Protein AF-A0A661M7V0-F1 (afdb_monomer)

Radius of gyration: 22.86 Å; Cα contacts (8 Å, |Δi|>4): 232; chains: 1; bounding box: 50×56×62 Å

Solvent-accessible surface area (backbone atoms only — not comparable to full-atom values): 12881 Å² total; per-residue (Å²): 123,64,67,54,89,68,46,48,51,32,72,80,84,38,102,88,45,76,46,67,44,41,29,80,86,44,90,59,72,90,40,75,66,50,24,53,52,20,37,51,49,29,54,48,44,54,50,25,57,76,71,72,47,60,50,68,64,52,46,63,76,22,37,38,38,92,59,93,45,70,39,65,52,59,73,70,66,52,81,60,95,63,84,67,87,63,65,50,61,60,78,72,53,79,90,55,44,44,61,92,85,58,84,92,74,82,82,73,78,62,53,67,63,54,74,82,61,48,76,75,52,88,65,72,52,64,45,75,66,54,75,67,52,44,51,55,48,55,70,69,61,78,51,70,44,42,80,78,71,80,52,47,37,47,73,58,31,91,66,63,22,48,39,74,48,48,103,90,43,83,55,70,42,75,42,68,92,54,47,82,79,81,53,51,36,45,69,56,23,50,24,43,52,59,84,90,75,64,88,88,57,80,81,72,95,122

Foldseek 3Di:
DPDPVQWDWDPPPDVPDIDTDAAPVDPDPNDPVSRVLSVVLSVLVVVCVVVVHDSVVLQVQQDAAPDSDGHVCVSVVPDDPANQDFPRNDDFDPVQADCPPDDDDDQLAFDAADPVVCVVDVPDRGDDDDPVSVVSNVVVDPQAQDDPPPCQLCVQQPQSQWAQPDPPDPGTDGNPVRDPLPCSSCSRPRRNNDDDDDPPDPDDPD

pLDDT: mean 85.55, std 12.68, range [37.84, 97.81]

Nearest PDB structures (foldseek):
  3gyx-assembly6_L  TM=6.798E-01  e=1.123E+00  Megalodesulfovibrio gigas

Structure (mmCIF, N/CA/C/O backbone):
data_AF-A0A661M7V0-F1
#
_entry.id   AF-A0A661M7V0-F1
#
loop_
_atom_site.group_PDB
_atom_site.id
_atom_site.type_symbol
_atom_site.label_atom_id
_atom_site.label_alt_id
_atom_site.label_comp_id
_atom_site.label_asym_id
_atom_site.label_entity_id
_atom_site.label_seq_id
_atom_site.pdbx_PDB_ins_code
_atom_site.Cartn_x
_atom_site.Cartn_y
_atom_site.Cartn_z
_atom_site.occupancy
_atom_site.B_iso_or_equiv
_atom_site.auth_seq_id
_atom_site.auth_comp_id
_atom_site.auth_asym_id
_atom_site.auth_atom_id
_atom_site.pdbx_PDB_model_num
ATOM 1 N N . MET A 1 1 ? 24.390 24.422 0.083 1.00 40.69 1 MET A N 1
ATOM 2 C CA . MET A 1 1 ? 24.380 23.017 -0.358 1.00 40.69 1 MET A CA 1
ATOM 3 C C . MET A 1 1 ? 24.064 22.162 0.861 1.00 40.69 1 MET A C 1
ATOM 5 O O . MET A 1 1 ? 24.964 21.620 1.482 1.00 40.69 1 MET A O 1
ATOM 9 N N . GLN A 1 2 ? 22.803 22.160 1.294 1.00 37.84 2 GLN A N 1
ATOM 10 C CA . GLN A 1 2 ? 22.318 21.118 2.196 1.00 37.84 2 GLN A CA 1
ATOM 11 C C . GLN A 1 2 ? 21.745 20.061 1.268 1.00 37.84 2 GLN A C 1
ATOM 13 O O . GLN A 1 2 ? 20.676 20.237 0.695 1.00 37.84 2 GLN A O 1
ATOM 18 N N . VAL A 1 3 ? 22.569 19.059 0.993 1.00 42.69 3 VAL A N 1
ATOM 19 C CA . VAL A 1 3 ? 22.172 17.891 0.224 1.00 42.69 3 VAL A CA 1
ATOM 20 C C . VAL A 1 3 ? 21.590 16.949 1.263 1.00 42.69 3 VAL A C 1
ATOM 22 O O . VAL A 1 3 ? 22.338 16.315 1.998 1.00 42.69 3 VAL A O 1
ATOM 25 N N . ASP A 1 4 ? 20.269 16.936 1.407 1.00 49.59 4 ASP A N 1
ATOM 26 C CA . ASP A 1 4 ? 19.649 15.696 1.862 1.00 49.59 4 ASP A CA 1
ATOM 27 C C . ASP A 1 4 ? 19.850 14.700 0.711 1.00 49.59 4 ASP A C 1
ATOM 29 O O . ASP A 1 4 ? 19.704 15.080 -0.455 1.00 49.59 4 ASP A O 1
ATOM 33 N N . GLU A 1 5 ? 20.237 13.462 1.011 1.00 49.59 5 GLU A N 1
ATOM 34 C CA . GLU A 1 5 ? 20.759 12.429 0.092 1.00 49.59 5 GLU A CA 1
ATOM 35 C C . GLU A 1 5 ? 19.783 12.034 -1.043 1.00 49.59 5 GLU A C 1
ATOM 37 O O . GLU A 1 5 ? 20.005 11.086 -1.794 1.00 49.59 5 GLU A O 1
ATOM 42 N N . SER A 1 6 ? 18.670 12.753 -1.197 1.00 52.75 6 SER A N 1
ATOM 43 C CA . SER A 1 6 ? 17.633 12.497 -2.185 1.00 52.75 6 SER A CA 1
ATOM 44 C C . SER A 1 6 ? 17.044 13.734 -2.881 1.00 52.75 6 SER A C 1
ATOM 46 O O . SER A 1 6 ? 16.126 13.575 -3.695 1.00 52.75 6 SER A O 1
ATOM 48 N N . LEU A 1 7 ? 17.553 14.944 -2.610 1.00 58.16 7 LEU A N 1
ATOM 49 C CA . LEU A 1 7 ? 17.152 16.172 -3.300 1.00 58.16 7 LEU A CA 1
ATOM 50 C C . LEU A 1 7 ? 18.236 17.259 -3.194 1.00 58.16 7 LEU A C 1
ATOM 52 O O . LEU A 1 7 ? 18.644 17.645 -2.103 1.00 58.16 7 LEU A O 1
ATOM 56 N N . CYS A 1 8 ? 18.645 17.829 -4.331 1.00 57.56 8 CYS A N 1
ATOM 57 C CA . CYS A 1 8 ? 19.492 19.020 -4.341 1.00 57.56 8 CYS A CA 1
ATOM 58 C C . CYS A 1 8 ? 18.616 20.274 -4.475 1.00 57.56 8 CYS A C 1
ATOM 60 O O . CYS A 1 8 ? 18.153 20.602 -5.572 1.00 57.56 8 CYS A O 1
ATOM 62 N N . VAL A 1 9 ? 18.395 20.965 -3.352 1.00 58.44 9 VAL A N 1
ATOM 63 C CA . VAL A 1 9 ? 17.853 22.332 -3.320 1.00 58.44 9 VAL A CA 1
ATOM 64 C C . V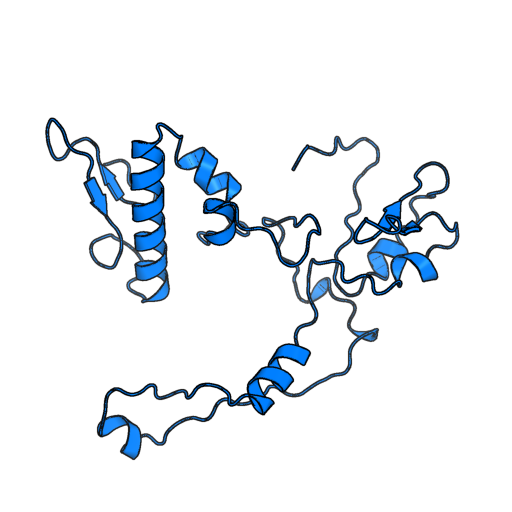AL A 1 9 ? 18.966 23.276 -2.877 1.00 58.44 9 VAL A C 1
ATOM 66 O O . VAL A 1 9 ? 19.617 23.055 -1.854 1.00 58.44 9 VAL A O 1
ATOM 69 N N . SER A 1 10 ? 19.220 24.330 -3.649 1.00 55.28 10 SER A N 1
ATOM 70 C CA . SER A 1 10 ? 20.201 25.352 -3.278 1.00 55.28 10 SER A CA 1
ATOM 71 C C . SER A 1 10 ? 19.642 26.749 -3.506 1.00 55.28 10 SER A C 1
ATOM 73 O O . SER A 1 10 ? 19.254 27.108 -4.614 1.00 55.28 10 SER A O 1
ATOM 75 N N . ASP A 1 11 ? 19.666 27.544 -2.447 1.00 50.66 11 ASP A N 1
ATOM 76 C CA . ASP A 1 11 ? 19.370 28.977 -2.383 1.00 50.66 11 ASP A CA 1
ATOM 77 C C . ASP A 1 11 ? 20.589 29.854 -2.733 1.00 50.66 11 ASP A C 1
ATOM 79 O O . ASP A 1 11 ? 20.486 31.072 -2.834 1.00 50.66 11 ASP A O 1
ATOM 83 N N . LYS A 1 12 ? 21.771 29.243 -2.905 1.00 49.88 12 LYS A N 1
ATOM 84 C CA . LYS A 1 12 ? 23.069 29.945 -2.927 1.00 49.88 12 LYS A CA 1
ATOM 85 C C . LYS A 1 12 ? 23.736 30.060 -4.296 1.00 49.88 12 LYS A C 1
ATOM 87 O O . LYS A 1 12 ? 24.864 30.538 -4.368 1.00 49.88 12 LYS A O 1
ATOM 92 N N . VAL A 1 13 ? 23.093 29.608 -5.374 1.00 54.06 13 VAL A N 1
ATOM 93 C CA . VAL A 1 13 ? 23.723 29.605 -6.713 1.00 54.06 13 VAL A CA 1
ATOM 94 C C . VAL A 1 13 ? 23.517 30.935 -7.446 1.00 54.06 13 VAL A C 1
ATOM 96 O O . VAL A 1 13 ? 24.388 31.359 -8.199 1.00 54.06 13 VAL A O 1
ATOM 99 N N . LEU A 1 14 ? 22.405 31.633 -7.198 1.00 55.88 14 LEU A N 1
ATOM 100 C CA . LEU A 1 14 ? 22.070 32.915 -7.821 1.00 55.88 14 LEU A CA 1
ATOM 101 C C . LEU A 1 14 ? 21.422 33.828 -6.776 1.00 55.88 14 LEU A C 1
ATOM 103 O O . LEU A 1 14 ? 20.535 33.389 -6.056 1.00 55.88 14 LEU A O 1
ATOM 107 N N . GLN A 1 15 ? 21.819 35.104 -6.726 1.00 57.56 15 GLN A N 1
ATOM 108 C CA . GLN A 1 15 ? 21.388 36.074 -5.701 1.00 57.56 15 GLN A CA 1
ATOM 109 C C . GLN A 1 15 ? 19.857 36.218 -5.541 1.00 57.56 15 GLN A C 1
ATOM 111 O O . GLN A 1 15 ? 19.422 36.692 -4.500 1.00 57.56 15 GLN A O 1
ATOM 116 N N . ASN A 1 16 ? 19.061 35.794 -6.535 1.00 64.56 16 ASN A N 1
ATOM 117 C CA . ASN A 1 16 ? 17.595 35.896 -6.560 1.00 64.56 16 ASN A CA 1
ATOM 118 C C . ASN A 1 16 ? 16.880 34.623 -7.076 1.00 64.56 16 ASN A C 1
ATOM 120 O O . ASN A 1 16 ? 15.723 34.714 -7.486 1.00 64.56 16 ASN A O 1
ATOM 124 N N . ALA A 1 17 ? 17.538 33.457 -7.149 1.00 68.50 17 ALA A N 1
ATOM 125 C CA . ALA A 1 17 ? 16.901 32.256 -7.704 1.00 68.50 17 ALA A CA 1
ATOM 126 C C . ALA A 1 17 ? 17.269 30.968 -6.961 1.00 68.50 17 ALA A C 1
ATOM 128 O O . ALA A 1 17 ? 18.430 30.718 -6.641 1.00 68.50 17 ALA A O 1
ATOM 129 N N . MET A 1 18 ? 16.251 30.132 -6.759 1.00 74.25 18 MET A N 1
ATOM 130 C CA . MET A 1 18 ? 16.371 28.791 -6.196 1.00 74.25 18 MET A CA 1
ATOM 131 C C . MET A 1 18 ? 16.728 27.780 -7.291 1.00 74.25 18 MET A C 1
ATOM 133 O O . MET A 1 18 ? 16.094 27.755 -8.348 1.00 74.25 18 MET A O 1
ATOM 137 N N . LEU A 1 19 ? 17.710 26.920 -7.024 1.00 82.75 19 LEU A N 1
ATOM 138 C CA . LEU A 1 19 ? 18.057 25.779 -7.869 1.00 82.75 19 LEU A CA 1
ATOM 139 C C . LEU A 1 19 ? 17.389 24.510 -7.334 1.00 82.75 19 LEU A C 1
ATOM 141 O O . LEU A 1 19 ? 17.546 24.180 -6.159 1.00 82.75 19 LEU A O 1
ATOM 145 N N . TYR A 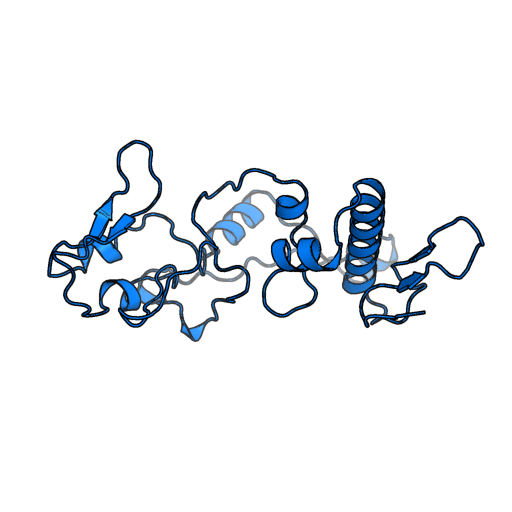1 20 ? 16.724 23.780 -8.228 1.00 86.62 20 TYR A N 1
ATOM 146 C CA . TYR A 1 20 ? 16.154 22.458 -7.981 1.00 86.62 20 TYR A CA 1
ATOM 147 C C . TYR A 1 20 ? 16.718 21.492 -9.016 1.00 86.62 20 TYR A C 1
ATOM 149 O O . TYR A 1 20 ? 16.679 21.787 -10.212 1.00 86.62 20 TYR A O 1
ATOM 157 N N . ALA A 1 21 ? 17.243 20.352 -8.575 1.00 87.12 21 ALA A N 1
ATOM 158 C CA . ALA A 1 21 ? 17.821 19.357 -9.469 1.00 87.12 21 ALA A CA 1
ATOM 159 C C . ALA A 1 21 ? 17.364 17.936 -9.115 1.00 87.12 21 ALA A C 1
ATOM 161 O O . ALA A 1 21 ? 17.206 17.581 -7.947 1.00 87.12 21 ALA A O 1
ATOM 162 N N . GLY A 1 22 ? 17.171 17.126 -10.154 1.00 88.06 22 GLY A N 1
ATOM 163 C CA . GLY A 1 22 ? 16.824 15.709 -10.092 1.00 88.06 22 GLY A CA 1
ATOM 164 C C . GLY A 1 22 ? 17.277 15.006 -11.373 1.00 88.06 22 GLY A C 1
ATOM 165 O O . GLY A 1 22 ? 17.688 15.663 -12.330 1.00 88.06 22 GLY A O 1
ATOM 166 N N . GLY A 1 23 ? 17.205 13.680 -11.405 1.00 86.12 23 GLY A N 1
ATOM 167 C CA . GLY A 1 23 ? 17.772 12.876 -12.488 1.00 86.12 23 GLY A CA 1
ATOM 168 C C . GLY A 1 23 ? 19.258 12.574 -12.284 1.00 86.12 23 GLY A C 1
ATOM 169 O O . GLY A 1 23 ? 19.784 12.712 -11.186 1.00 86.12 23 GLY A O 1
ATOM 170 N N . ASP A 1 24 ? 19.954 12.191 -13.352 1.00 86.81 24 ASP A N 1
ATOM 171 C CA . ASP A 1 24 ? 21.364 11.770 -13.281 1.00 86.81 24 ASP A CA 1
ATOM 172 C C . ASP A 1 24 ? 22.363 12.911 -13.024 1.00 86.81 24 ASP A C 1
ATOM 174 O O . ASP A 1 24 ? 23.554 12.666 -12.856 1.00 86.81 24 ASP A O 1
ATOM 178 N N . VAL A 1 25 ? 21.897 14.164 -12.993 1.00 86.50 25 VAL A N 1
ATOM 179 C CA . VAL A 1 25 ? 22.733 15.338 -12.685 1.00 86.50 25 VAL A CA 1
ATOM 180 C C . VAL A 1 25 ? 23.050 15.465 -11.188 1.00 86.50 25 VAL A C 1
ATOM 182 O O . VAL A 1 25 ? 23.925 16.243 -10.813 1.00 86.50 25 VAL A O 1
ATOM 185 N N . ILE A 1 26 ? 22.331 14.735 -10.330 1.00 83.62 26 ILE A N 1
ATOM 186 C CA . ILE A 1 26 ? 22.569 14.688 -8.883 1.00 83.62 26 ILE A CA 1
ATOM 187 C C . ILE A 1 26 ? 23.203 13.352 -8.481 1.00 83.62 26 ILE A C 1
ATOM 189 O O . ILE A 1 26 ? 23.115 12.363 -9.206 1.00 83.62 26 ILE A O 1
ATOM 193 N N . GLU A 1 27 ? 23.837 13.320 -7.312 1.00 83.38 27 GLU A N 1
ATOM 194 C CA . GLU A 1 27 ? 24.506 12.126 -6.793 1.00 83.38 27 GLU A CA 1
ATOM 195 C C . GLU A 1 27 ? 23.482 11.149 -6.194 1.00 83.38 27 GLU A C 1
ATOM 197 O O . GLU A 1 27 ? 23.086 11.255 -5.037 1.00 83.38 27 GLU A O 1
ATOM 202 N N . ILE A 1 28 ? 23.004 10.224 -7.026 1.00 82.06 28 ILE A N 1
ATOM 203 C CA . ILE A 1 28 ? 22.025 9.182 -6.689 1.00 82.06 28 ILE A CA 1
ATOM 204 C C . ILE A 1 28 ? 22.414 7.869 -7.382 1.00 82.06 28 ILE A C 1
ATOM 206 O O . ILE A 1 28 ? 23.211 7.881 -8.322 1.00 82.06 28 ILE A O 1
ATOM 210 N N . PRO A 1 29 ? 21.825 6.718 -7.006 1.00 83.62 29 PRO A N 1
ATOM 211 C CA . PRO A 1 29 ? 21.977 5.502 -7.796 1.00 83.62 29 PRO A CA 1
ATOM 212 C C . PRO A 1 29 ? 21.471 5.739 -9.228 1.00 83.62 29 PRO A C 1
ATOM 214 O O . PRO A 1 29 ? 20.270 5.922 -9.420 1.00 83.62 29 PRO A O 1
ATOM 217 N N . HIS A 1 30 ? 22.370 5.734 -10.222 1.00 86.44 30 HIS A N 1
ATOM 218 C CA . HIS A 1 30 ? 22.107 6.008 -11.649 1.00 86.44 30 HIS A CA 1
ATOM 219 C C . HIS A 1 30 ? 21.245 4.929 -12.316 1.00 86.44 30 HIS A C 1
ATOM 221 O O . HIS A 1 30 ? 21.660 4.157 -13.179 1.00 86.44 30 HIS A O 1
ATOM 227 N N . THR A 1 31 ? 20.009 4.847 -11.852 1.00 87.88 31 THR A N 1
ATOM 228 C CA . THR A 1 31 ? 18.963 3.953 -12.318 1.00 87.88 31 THR A CA 1
ATOM 229 C C . THR A 1 31 ? 17.765 4.807 -12.700 1.00 87.88 31 THR A C 1
ATOM 231 O O . THR A 1 31 ? 17.479 5.826 -12.065 1.00 87.88 31 THR A O 1
ATOM 234 N N . VAL A 1 32 ? 16.997 4.343 -13.686 1.00 88.31 32 VAL A N 1
ATOM 235 C CA . VAL A 1 32 ? 15.803 5.053 -14.172 1.00 88.31 32 VAL A CA 1
ATOM 236 C C . VAL A 1 32 ? 14.830 5.379 -13.032 1.00 88.31 32 VAL A C 1
ATOM 238 O O . VAL A 1 32 ? 14.251 6.461 -12.995 1.00 88.31 32 VAL A O 1
ATOM 241 N N . VAL A 1 33 ? 14.682 4.468 -12.065 1.00 87.62 33 VAL A N 1
ATOM 242 C CA . VAL A 1 33 ? 13.763 4.639 -10.931 1.00 87.62 33 VAL A CA 1
ATOM 243 C C . VAL A 1 33 ? 14.168 5.825 -10.054 1.00 87.62 33 VAL A C 1
ATOM 245 O O . VAL A 1 33 ? 13.329 6.673 -9.754 1.00 87.62 33 VAL A O 1
ATOM 248 N N . HIS A 1 34 ? 15.444 5.921 -9.677 1.00 86.19 34 HIS A N 1
ATOM 249 C CA . HIS A 1 34 ? 15.937 7.013 -8.835 1.00 86.19 34 HIS A CA 1
ATOM 250 C C . HIS A 1 34 ? 15.946 8.349 -9.589 1.00 86.19 34 HIS A C 1
ATOM 252 O O . HIS A 1 34 ? 15.586 9.379 -9.014 1.00 86.19 34 HIS A O 1
ATOM 258 N N . ALA A 1 35 ? 16.271 8.340 -10.885 1.00 87.75 35 ALA A N 1
ATOM 259 C CA . ALA A 1 35 ? 16.222 9.532 -11.726 1.00 87.75 35 ALA A CA 1
ATOM 260 C C . ALA A 1 35 ? 14.795 10.108 -11.824 1.00 87.75 35 ALA A C 1
ATOM 262 O O . ALA A 1 35 ? 14.581 11.301 -11.605 1.00 87.75 35 ALA A O 1
ATOM 263 N N . VAL A 1 36 ? 13.789 9.259 -12.061 1.00 88.50 36 VAL A N 1
ATOM 264 C CA . VAL A 1 36 ? 12.377 9.684 -12.091 1.00 88.50 36 VAL A CA 1
ATOM 265 C C . VAL A 1 36 ? 11.897 10.130 -10.706 1.00 88.50 36 VAL A C 1
ATOM 267 O O . VAL A 1 36 ? 11.195 11.137 -10.594 1.00 88.50 36 VAL A O 1
ATOM 270 N N . ALA A 1 37 ? 12.262 9.408 -9.644 1.00 86.50 37 ALA A N 1
ATOM 271 C CA . ALA A 1 37 ? 11.856 9.744 -8.280 1.00 86.50 37 ALA A CA 1
ATOM 272 C C . ALA A 1 37 ? 12.411 11.105 -7.825 1.00 86.50 37 ALA A C 1
ATOM 274 O O . ALA A 1 37 ? 11.661 11.931 -7.306 1.00 86.50 37 ALA A O 1
ATOM 275 N N . SER A 1 38 ? 13.696 11.369 -8.068 1.00 87.50 38 SER A N 1
ATOM 276 C CA . SER A 1 38 ? 14.331 12.653 -7.748 1.00 87.50 38 SER A CA 1
ATOM 277 C C . SER A 1 38 ? 13.779 13.809 -8.585 1.00 87.50 38 SER A C 1
ATOM 279 O O . SER A 1 38 ? 13.556 14.892 -8.049 1.00 87.50 38 SER A O 1
ATOM 281 N N . GLY A 1 39 ? 13.458 13.584 -9.864 1.00 88.62 39 GLY A N 1
ATOM 282 C CA . GLY A 1 39 ? 12.767 14.578 -10.693 1.00 88.62 39 GLY A CA 1
ATOM 283 C C . GLY A 1 39 ? 11.396 14.969 -10.128 1.00 88.62 39 GLY A C 1
ATOM 284 O O . GLY A 1 39 ? 11.070 16.153 -10.048 1.00 88.62 39 GLY A O 1
ATOM 285 N N . LYS A 1 40 ? 10.612 13.990 -9.653 1.00 88.81 40 LYS A N 1
ATOM 286 C CA . LYS A 1 40 ? 9.333 14.255 -8.968 1.00 88.81 40 LYS A CA 1
ATOM 287 C C . LYS A 1 40 ? 9.529 15.039 -7.670 1.00 88.81 40 LYS A C 1
ATOM 289 O O . LYS A 1 40 ? 8.800 15.998 -7.443 1.00 88.81 40 LYS A O 1
ATOM 294 N N . LYS A 1 41 ? 10.518 14.669 -6.848 1.00 87.88 41 LYS A N 1
ATOM 295 C CA . LYS A 1 41 ? 10.873 15.406 -5.621 1.00 87.88 41 LYS A CA 1
ATOM 296 C C . LYS A 1 41 ? 11.211 16.865 -5.915 1.00 87.88 41 LYS A C 1
ATOM 298 O O . LYS A 1 41 ? 10.680 17.747 -5.250 1.00 87.88 41 LYS A O 1
ATOM 303 N N . ALA A 1 42 ? 12.028 17.115 -6.937 1.00 88.62 42 ALA A N 1
ATOM 304 C CA . ALA A 1 42 ? 12.395 18.463 -7.354 1.00 88.62 42 ALA A CA 1
ATOM 305 C C . ALA A 1 42 ? 11.173 19.282 -7.789 1.00 88.62 42 ALA A C 1
ATOM 307 O O . ALA A 1 42 ? 11.016 20.416 -7.346 1.00 88.62 42 ALA A O 1
ATOM 308 N N . ALA A 1 43 ? 10.269 18.697 -8.581 1.00 90.62 43 ALA A N 1
ATOM 309 C CA . ALA A 1 43 ? 9.034 19.363 -8.994 1.00 90.62 43 ALA A CA 1
ATOM 310 C C . ALA A 1 43 ? 8.111 19.703 -7.809 1.00 90.62 43 ALA A C 1
ATOM 312 O O . ALA A 1 43 ? 7.566 20.803 -7.760 1.00 90.62 43 ALA A O 1
ATOM 313 N N . ILE A 1 44 ? 7.967 18.792 -6.839 1.00 90.81 44 ILE A N 1
ATOM 314 C CA . ILE A 1 44 ? 7.180 19.035 -5.620 1.00 90.81 44 ILE A CA 1
ATOM 315 C C . ILE A 1 44 ? 7.824 20.148 -4.789 1.00 90.81 44 ILE A C 1
ATOM 317 O O . ILE A 1 44 ? 7.137 21.080 -4.393 1.00 90.81 44 ILE A O 1
ATOM 321 N N . ALA A 1 45 ? 9.144 20.112 -4.587 1.00 89.38 45 ALA A N 1
ATOM 322 C CA . ALA A 1 45 ? 9.859 21.151 -3.847 1.00 89.38 45 ALA A CA 1
ATOM 323 C C . ALA A 1 45 ? 9.710 22.539 -4.489 1.00 89.38 45 ALA A C 1
ATOM 325 O O . ALA A 1 45 ? 9.495 23.525 -3.784 1.00 89.38 45 ALA A O 1
ATOM 326 N N . MET A 1 46 ? 9.769 22.615 -5.825 1.00 89.94 46 MET A N 1
ATOM 327 C CA . MET A 1 46 ? 9.509 23.848 -6.574 1.00 89.94 46 MET A CA 1
ATOM 328 C C . MET A 1 46 ? 8.111 24.398 -6.302 1.00 89.94 46 MET A C 1
ATOM 330 O O . MET A 1 46 ? 7.946 25.603 -6.117 1.00 89.94 46 MET A O 1
ATOM 334 N N . ASP A 1 47 ? 7.101 23.535 -6.309 1.00 92.62 47 ASP A N 1
ATOM 335 C CA . ASP A 1 47 ? 5.721 23.940 -6.081 1.00 92.62 47 ASP A CA 1
ATOM 336 C C . ASP A 1 47 ? 5.452 24.314 -4.612 1.00 92.62 47 ASP A C 1
ATOM 338 O O . ASP A 1 47 ? 4.887 25.383 -4.381 1.00 92.62 47 ASP A O 1
ATOM 342 N N . CYS A 1 48 ? 5.950 23.548 -3.634 1.00 90.94 48 CYS A N 1
ATOM 343 C CA . CYS A 1 48 ? 5.874 23.905 -2.211 1.00 90.94 48 CYS A CA 1
ATOM 344 C C . CYS A 1 48 ? 6.477 25.291 -1.961 1.00 90.94 48 CYS A C 1
ATOM 346 O O . CYS A 1 48 ? 5.840 26.151 -1.355 1.00 90.94 48 CYS A O 1
ATOM 348 N N . HIS A 1 49 ? 7.659 25.563 -2.525 1.00 87.94 49 HIS A N 1
ATOM 349 C CA . HIS A 1 49 ? 8.285 26.878 -2.420 1.00 87.94 49 HIS A CA 1
ATOM 350 C C . HIS A 1 49 ? 7.425 27.993 -3.030 1.00 87.94 49 HIS A C 1
ATOM 352 O O . HIS A 1 49 ? 7.301 29.066 -2.443 1.00 87.94 49 HIS A O 1
ATOM 358 N N . ARG A 1 50 ? 6.785 27.752 -4.184 1.00 89.88 50 ARG A N 1
ATOM 359 C CA . ARG A 1 50 ? 5.862 28.722 -4.801 1.00 89.88 50 ARG A CA 1
ATOM 360 C C . ARG A 1 50 ? 4.615 28.981 -3.954 1.00 89.88 50 ARG A C 1
ATOM 362 O O . ARG A 1 50 ? 4.062 30.074 -4.046 1.00 89.88 50 ARG A O 1
ATOM 369 N N . ARG A 1 51 ? 4.169 27.997 -3.172 1.00 92.56 51 ARG A N 1
ATOM 370 C CA . ARG A 1 51 ? 3.015 28.099 -2.264 1.00 92.56 51 ARG A CA 1
ATOM 371 C C . ARG A 1 51 ? 3.379 28.628 -0.875 1.00 92.56 51 ARG A C 1
ATOM 373 O O . ARG A 1 51 ? 2.482 28.999 -0.128 1.00 92.56 51 ARG A O 1
ATOM 380 N N . GLY A 1 52 ? 4.669 28.699 -0.543 1.00 89.44 52 GLY A N 1
ATOM 381 C CA . GLY A 1 52 ? 5.133 29.024 0.807 1.00 89.44 52 GLY A CA 1
ATOM 382 C C . GLY A 1 52 ? 4.930 27.881 1.808 1.00 89.44 52 GLY A C 1
ATOM 383 O O . GLY A 1 52 ? 4.849 28.132 3.006 1.00 89.44 52 GLY A O 1
ATOM 384 N N . GLU A 1 53 ? 4.826 26.645 1.322 1.00 90.94 53 GLU A N 1
ATOM 385 C CA . GLU A 1 53 ? 4.690 25.436 2.137 1.00 90.94 53 GLU A CA 1
ATOM 386 C C . GLU A 1 53 ? 6.067 24.859 2.495 1.00 90.94 53 GLU A C 1
ATOM 388 O O . GLU A 1 53 ? 7.019 24.939 1.711 1.00 90.94 53 GLU A O 1
ATOM 393 N N . ASP A 1 54 ? 6.166 24.233 3.669 1.00 87.06 54 ASP A N 1
ATOM 394 C CA . ASP A 1 54 ? 7.363 23.499 4.073 1.00 87.06 54 ASP A CA 1
ATOM 395 C C . ASP A 1 54 ? 7.423 22.149 3.346 1.00 87.06 54 ASP A C 1
ATOM 397 O O . ASP A 1 54 ? 6.623 21.241 3.587 1.00 87.06 54 ASP A O 1
ATOM 401 N N . PHE A 1 55 ? 8.406 22.009 2.458 1.00 87.06 55 PHE A N 1
ATOM 402 C CA . PHE A 1 55 ? 8.618 20.786 1.693 1.00 87.06 55 PHE A CA 1
ATOM 403 C C . PHE A 1 55 ? 8.813 19.551 2.585 1.00 87.06 55 PHE A C 1
ATOM 405 O O . PHE A 1 55 ? 8.332 18.479 2.224 1.00 87.06 55 PHE A O 1
ATOM 412 N N . ALA A 1 56 ? 9.472 19.674 3.741 1.00 85.31 56 ALA A N 1
ATOM 413 C CA . ALA A 1 56 ? 9.711 18.534 4.626 1.00 85.31 56 ALA A CA 1
ATOM 414 C C . ALA A 1 56 ? 8.394 17.976 5.190 1.00 85.31 56 ALA A C 1
ATOM 416 O O . ALA A 1 56 ? 8.163 16.767 5.134 1.00 85.31 56 ALA A O 1
ATOM 417 N N . GLN A 1 57 ? 7.496 18.862 5.630 1.00 87.19 57 GLN A N 1
ATOM 418 C CA . GLN A 1 57 ? 6.167 18.494 6.133 1.00 87.19 57 GLN A CA 1
ATOM 419 C C . GLN A 1 57 ? 5.292 17.884 5.032 1.00 87.19 57 GLN A C 1
ATOM 421 O O . GLN A 1 57 ? 4.580 16.903 5.255 1.00 87.19 57 GLN A O 1
ATOM 426 N N . VAL A 1 58 ? 5.373 18.425 3.811 1.00 88.81 58 VAL A N 1
ATOM 427 C CA . VAL A 1 58 ? 4.651 17.868 2.661 1.00 88.81 58 VAL A CA 1
ATOM 428 C C . VAL A 1 58 ? 5.172 16.473 2.321 1.00 88.81 58 VAL A C 1
ATOM 430 O O . VAL A 1 58 ? 4.369 15.565 2.111 1.00 88.81 58 VAL A O 1
ATOM 433 N N . VAL A 1 59 ? 6.495 16.274 2.295 1.00 86.62 59 VAL A N 1
ATOM 434 C CA . VAL A 1 59 ? 7.122 14.968 2.033 1.00 86.62 59 VAL A CA 1
ATOM 435 C C . VAL A 1 59 ? 6.694 13.930 3.059 1.00 86.62 59 VAL A C 1
ATOM 437 O O . VAL A 1 59 ? 6.336 12.821 2.662 1.00 86.62 59 VAL A O 1
ATOM 440 N N . GLU A 1 60 ? 6.679 14.282 4.343 1.00 84.81 60 GLU A N 1
ATOM 441 C CA . GLU A 1 60 ? 6.203 13.404 5.412 1.00 84.81 60 GLU A CA 1
ATOM 442 C C . GLU A 1 60 ? 4.778 12.917 5.115 1.00 84.81 60 GLU A C 1
ATOM 444 O O . GLU A 1 60 ? 4.542 11.711 5.017 1.00 84.81 60 GLU A O 1
ATOM 449 N N . CYS A 1 61 ? 3.867 13.842 4.796 1.00 85.25 61 CYS A N 1
ATOM 450 C CA . CYS A 1 61 ? 2.471 13.539 4.481 1.00 85.25 61 CYS A CA 1
ATOM 451 C C . CYS A 1 61 ? 2.276 12.637 3.253 1.00 85.25 61 CYS A C 1
ATOM 453 O O . CYS A 1 61 ? 1.275 11.925 3.169 1.00 85.25 61 CYS A O 1
ATOM 455 N N . ILE A 1 62 ? 3.171 12.677 2.266 1.00 88.31 62 ILE A N 1
ATOM 456 C CA . ILE A 1 62 ? 2.995 11.954 0.993 1.00 88.31 62 ILE A CA 1
ATOM 457 C C . ILE A 1 62 ? 3.911 10.740 0.854 1.00 88.31 62 ILE A C 1
ATOM 459 O O . ILE A 1 62 ? 3.813 10.016 -0.140 1.00 88.31 62 ILE A O 1
ATOM 463 N N . SER A 1 63 ? 4.806 10.518 1.807 1.00 86.69 63 SER A N 1
ATOM 464 C CA . SER A 1 63 ? 5.742 9.402 1.778 1.00 86.69 63 SER A CA 1
ATOM 465 C C . SER A 1 63 ? 5.048 8.048 1.982 1.00 86.69 63 SER A C 1
ATOM 467 O O . SER A 1 63 ? 3.941 7.943 2.517 1.00 86.69 63 SER A O 1
ATOM 469 N N . ILE A 1 64 ? 5.674 6.993 1.454 1.00 82.38 64 ILE A N 1
ATOM 470 C CA . ILE A 1 64 ? 5.195 5.611 1.547 1.00 82.38 64 ILE A CA 1
ATOM 471 C C . ILE A 1 64 ? 6.282 4.762 2.208 1.00 82.38 64 ILE A C 1
ATOM 473 O O . ILE A 1 64 ? 7.412 4.674 1.721 1.00 82.38 64 ILE A O 1
ATOM 477 N N . GLY A 1 65 ? 5.915 4.067 3.280 1.00 79.19 65 GLY A N 1
ATOM 478 C CA . GLY A 1 65 ? 6.829 3.277 4.093 1.00 79.19 65 GLY A CA 1
ATOM 479 C C . GLY A 1 65 ? 7.851 4.156 4.813 1.00 79.19 65 GLY A C 1
ATOM 480 O O . GLY A 1 65 ? 7.618 5.333 5.070 1.00 79.19 65 GLY A O 1
ATOM 481 N N . ASN A 1 66 ? 9.010 3.566 5.089 1.00 76.56 66 ASN A N 1
ATOM 482 C CA . ASN A 1 66 ? 10.180 4.267 5.633 1.00 76.56 66 ASN A CA 1
ATOM 483 C C . ASN A 1 66 ? 11.219 4.577 4.537 1.00 76.56 66 ASN A C 1
ATOM 485 O O . ASN A 1 66 ? 12.380 4.840 4.831 1.00 76.56 66 ASN A O 1
ATOM 489 N N . GLY A 1 67 ? 10.832 4.427 3.266 1.00 73.38 67 GLY A N 1
ATOM 490 C CA . GLY A 1 67 ? 11.718 4.594 2.118 1.00 73.38 67 GLY A CA 1
ATOM 491 C C . GLY A 1 67 ? 11.600 5.974 1.471 1.00 73.38 67 GLY A C 1
ATOM 492 O O . GLY A 1 67 ? 10.901 6.860 1.943 1.00 73.38 67 GLY A O 1
ATOM 493 N N . THR A 1 68 ? 12.245 6.136 0.316 1.00 74.12 68 THR A N 1
ATOM 494 C CA . THR A 1 68 ? 12.236 7.386 -0.468 1.00 74.12 68 THR A CA 1
ATOM 495 C C . THR A 1 68 ? 11.023 7.535 -1.397 1.00 74.12 68 THR A C 1
ATOM 497 O O . THR A 1 68 ? 10.960 8.493 -2.174 1.00 74.12 68 THR A O 1
ATOM 500 N N . GLY A 1 69 ? 10.084 6.584 -1.353 1.00 81.19 69 GLY A N 1
ATOM 501 C CA . GLY A 1 69 ? 8.901 6.545 -2.209 1.00 81.19 69 GLY A CA 1
ATOM 502 C C . GLY A 1 69 ? 7.871 7.605 -1.823 1.00 81.19 69 GLY A C 1
ATOM 503 O O . GLY A 1 69 ? 7.547 7.757 -0.649 1.00 81.19 69 GLY A O 1
ATOM 504 N N . LEU A 1 70 ? 7.330 8.308 -2.822 1.00 87.00 70 LEU A N 1
ATOM 505 C CA . LEU A 1 70 ? 6.322 9.357 -2.646 1.00 87.00 70 LEU A CA 1
ATOM 506 C C . LEU A 1 70 ? 5.044 9.039 -3.425 1.00 87.00 70 LEU A C 1
ATOM 508 O O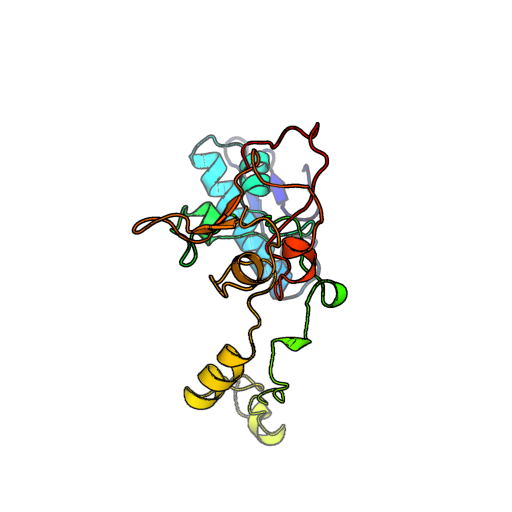 . LEU A 1 70 ? 5.093 8.559 -4.562 1.00 87.00 70 LEU A O 1
ATOM 512 N N . SER A 1 71 ? 3.900 9.377 -2.838 1.00 86.12 71 SER A N 1
ATOM 513 C CA . SER A 1 71 ? 2.583 9.267 -3.451 1.00 86.12 71 SER A CA 1
ATOM 514 C C . SER A 1 71 ? 2.164 10.582 -4.102 1.00 86.12 71 SER A C 1
ATOM 516 O O . SER A 1 71 ? 1.726 11.524 -3.441 1.00 86.12 71 SER A O 1
ATOM 518 N N . PHE A 1 72 ? 2.249 10.638 -5.431 1.00 87.50 72 PHE A N 1
ATOM 519 C CA . PHE A 1 72 ? 1.843 11.831 -6.175 1.00 87.50 72 PHE A CA 1
ATOM 520 C C . PHE A 1 72 ? 0.328 12.082 -6.120 1.00 87.50 72 PHE A C 1
ATOM 522 O O . PHE A 1 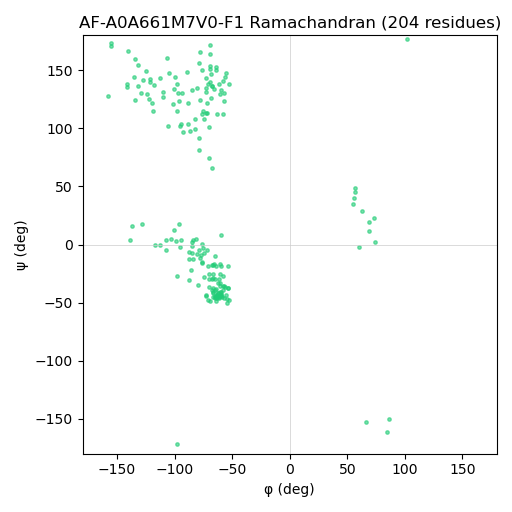72 ? -0.104 13.228 -6.135 1.00 87.50 72 PHE A O 1
ATOM 529 N N . SER A 1 73 ? -0.487 11.027 -6.005 1.00 86.62 73 SER A N 1
ATOM 530 C CA . SER A 1 73 ? -1.936 11.176 -5.834 1.00 86.62 73 SER A CA 1
ATOM 531 C C . SER A 1 73 ? -2.286 11.873 -4.522 1.00 86.62 73 SER A C 1
ATOM 533 O O . SER A 1 73 ? -3.169 12.722 -4.519 1.00 86.62 73 SER A O 1
ATOM 535 N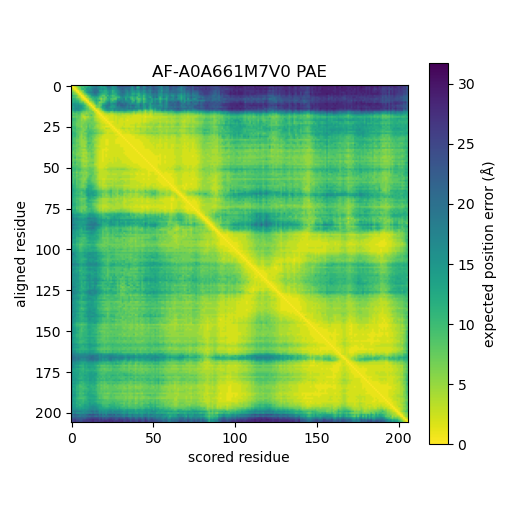 N . ARG A 1 74 ? -1.561 11.579 -3.432 1.00 86.06 74 ARG A N 1
ATOM 536 C CA . ARG A 1 74 ? -1.735 12.274 -2.147 1.00 86.06 74 ARG A CA 1
ATOM 537 C C . ARG A 1 74 ? -1.321 13.732 -2.234 1.00 86.06 74 ARG A C 1
ATOM 539 O O . ARG A 1 74 ? -2.058 14.590 -1.773 1.00 86.06 74 ARG A O 1
ATOM 546 N N . TYR A 1 75 ? -0.178 14.000 -2.859 1.00 90.44 75 TYR A N 1
ATOM 547 C CA . TYR A 1 75 ? 0.291 15.365 -3.085 1.00 90.44 75 TYR A CA 1
ATOM 548 C C . TYR A 1 75 ? -0.721 16.210 -3.879 1.00 90.44 75 TYR A C 1
ATOM 550 O O . TYR A 1 75 ? -0.947 17.372 -3.558 1.00 90.44 75 TYR A O 1
ATOM 558 N N . LEU A 1 76 ? -1.380 15.616 -4.877 1.00 90.38 76 LEU A N 1
ATOM 559 C CA . LEU A 1 76 ? -2.449 16.270 -5.635 1.00 90.38 76 LEU A CA 1
ATOM 560 C C . LEU A 1 76 ? -3.813 16.294 -4.923 1.00 90.38 76 LEU A C 1
ATOM 562 O O . LEU A 1 76 ? -4.754 16.868 -5.465 1.00 90.38 76 LEU A O 1
ATOM 566 N N . GLY A 1 77 ? -3.953 15.653 -3.760 1.00 87.81 77 GLY A N 1
ATOM 567 C CA . GLY A 1 77 ? -5.239 15.524 -3.073 1.00 87.81 77 GLY A CA 1
ATOM 568 C C . GLY A 1 77 ? -6.282 14.728 -3.864 1.00 87.81 77 GLY A C 1
ATOM 569 O O . GLY A 1 77 ? -7.473 14.993 -3.738 1.00 87.81 77 GLY A O 1
ATOM 570 N N . LEU A 1 78 ? -5.857 13.780 -4.709 1.00 87.19 78 LEU A N 1
ATOM 571 C CA . LEU A 1 78 ? -6.788 12.941 -5.465 1.00 87.19 78 LEU A CA 1
ATOM 572 C C . LEU A 1 78 ? -7.557 12.020 -4.516 1.00 87.19 78 LEU A C 1
ATOM 574 O O . LEU A 1 78 ? -6.963 11.382 -3.642 1.00 87.19 78 LEU A O 1
ATOM 578 N N . GLU A 1 79 ? -8.866 11.908 -4.735 1.00 80.94 79 GLU A N 1
ATOM 579 C CA . GLU A 1 79 ? -9.706 10.991 -3.972 1.00 80.94 79 GLU A CA 1
ATOM 580 C C . GLU A 1 79 ? -9.226 9.546 -4.140 1.00 80.94 79 GLU A C 1
ATOM 582 O O . GLU A 1 79 ? -8.943 9.065 -5.243 1.00 80.94 79 GLU A O 1
ATOM 587 N N . SER A 1 80 ? -9.120 8.839 -3.016 1.00 72.88 80 SER A N 1
ATOM 588 C CA . SER A 1 80 ? -8.762 7.429 -3.034 1.00 72.88 80 SER A CA 1
ATOM 589 C C . SER A 1 80 ? -9.941 6.608 -3.545 1.00 72.88 80 SER A C 1
ATOM 591 O O . SER A 1 80 ? -11.044 6.708 -3.016 1.00 72.88 80 SER A O 1
ATOM 593 N N . LEU A 1 81 ? -9.685 5.718 -4.508 1.00 73.94 81 LEU A N 1
ATOM 594 C CA . LEU A 1 81 ? -10.678 4.744 -4.984 1.00 73.94 81 LEU A CA 1
ATOM 595 C C . LEU A 1 81 ? -11.195 3.834 -3.858 1.00 73.94 81 LEU A C 1
ATOM 597 O O . LEU A 1 81 ? -12.304 3.320 -3.935 1.00 73.94 81 LEU A O 1
ATOM 601 N N . ASN A 1 82 ? -10.378 3.623 -2.822 1.00 74.75 82 ASN A N 1
ATOM 602 C CA . ASN A 1 82 ? -10.772 2.934 -1.601 1.00 74.75 82 ASN A CA 1
ATOM 603 C C . ASN A 1 82 ? -10.625 3.917 -0.418 1.00 74.75 82 ASN A C 1
ATOM 605 O O . ASN A 1 82 ? -9.493 4.310 -0.117 1.00 74.75 82 ASN A O 1
ATOM 609 N N . PRO A 1 83 ? -11.722 4.310 0.255 1.00 75.56 83 PRO A N 1
ATOM 610 C CA . PRO A 1 83 ? -11.705 5.336 1.299 1.00 75.56 83 PRO A CA 1
ATOM 611 C C . PRO A 1 83 ? -11.126 4.845 2.636 1.00 75.56 83 PRO A C 1
ATOM 613 O O . PRO A 1 83 ? -11.068 5.613 3.594 1.00 75.56 83 PRO A O 1
ATOM 616 N N . VAL A 1 84 ? -10.699 3.580 2.735 1.00 74.94 84 VAL A N 1
ATOM 617 C CA . VAL A 1 84 ? -10.085 3.039 3.953 1.00 74.94 84 VAL A CA 1
ATOM 618 C C . VAL A 1 84 ? -8.822 3.811 4.285 1.00 74.94 84 VAL A C 1
ATOM 620 O O . VAL A 1 84 ? -7.910 3.940 3.460 1.00 74.94 84 VAL A O 1
ATOM 623 N N . ARG A 1 85 ? -8.754 4.252 5.542 1.00 72.31 85 ARG A N 1
ATOM 624 C CA . ARG A 1 85 ? -7.558 4.837 6.139 1.00 72.31 85 ARG A CA 1
ATOM 625 C C . ARG A 1 85 ? -6.405 3.842 6.040 1.00 72.31 85 ARG A C 1
ATOM 627 O O . ARG A 1 85 ? -6.503 2.710 6.506 1.00 72.31 85 ARG A O 1
ATOM 634 N N . GLN A 1 86 ? -5.313 4.268 5.422 1.00 68.44 86 GLN A N 1
ATOM 635 C CA . GLN A 1 86 ? -4.129 3.439 5.223 1.00 68.44 86 GLN A CA 1
ATOM 636 C C . GLN A 1 86 ? -2.994 3.946 6.098 1.00 68.44 86 GLN A C 1
ATOM 638 O O . GLN A 1 86 ? -2.654 5.126 6.070 1.00 68.44 86 GLN A O 1
ATOM 643 N N . ALA A 1 87 ? -2.361 3.032 6.828 1.00 73.69 87 ALA A N 1
ATOM 644 C CA . ALA A 1 87 ? -1.099 3.307 7.495 1.00 73.69 87 ALA A CA 1
ATOM 645 C C . ALA A 1 87 ? 0.034 3.221 6.460 1.00 73.69 87 ALA A C 1
ATOM 647 O O . ALA A 1 87 ? 0.689 2.191 6.330 1.00 73.69 87 ALA A O 1
ATOM 648 N N . TYR A 1 88 ? 0.247 4.289 5.687 1.00 72.56 88 TYR A N 1
ATOM 649 C CA . TYR A 1 88 ? 1.189 4.283 4.559 1.00 72.56 88 TYR A CA 1
ATOM 650 C C . TYR A 1 88 ? 2.638 3.989 4.960 1.00 72.56 88 TYR A C 1
ATOM 652 O O . TYR A 1 88 ? 3.382 3.450 4.147 1.00 72.56 88 TYR A O 1
ATOM 660 N N . HIS A 1 89 ? 3.025 4.265 6.206 1.00 76.06 89 HIS A N 1
ATOM 661 C CA . HIS A 1 89 ? 4.349 3.934 6.744 1.00 76.06 89 HIS A CA 1
ATOM 662 C C . HIS A 1 89 ? 4.492 2.473 7.197 1.00 76.06 89 HIS A C 1
ATOM 664 O O . HIS A 1 89 ? 5.595 2.011 7.486 1.00 76.06 89 HIS A O 1
ATOM 670 N N . LYS A 1 90 ? 3.394 1.709 7.229 1.00 80.06 90 LYS A N 1
ATOM 671 C CA . LYS A 1 90 ? 3.369 0.312 7.665 1.00 80.06 90 LYS A CA 1
ATOM 672 C C . LYS A 1 90 ? 3.217 -0.608 6.457 1.00 80.06 90 LYS A C 1
ATOM 674 O O . LYS A 1 90 ? 2.130 -0.794 5.918 1.00 80.06 90 LYS A O 1
ATOM 679 N N . VAL A 1 91 ? 4.324 -1.218 6.044 1.00 82.75 91 VAL A N 1
ATOM 680 C CA . VAL A 1 91 ? 4.320 -2.214 4.965 1.00 82.75 91 VAL A CA 1
ATOM 681 C C . VAL A 1 91 ? 3.808 -3.551 5.504 1.00 82.75 91 VAL A C 1
ATOM 683 O O . VAL A 1 91 ? 4.356 -4.095 6.463 1.00 82.75 91 VAL A O 1
ATOM 686 N N . VAL A 1 92 ? 2.769 -4.105 4.873 1.00 88.31 92 VAL A N 1
ATOM 687 C CA . VAL A 1 92 ? 2.259 -5.443 5.203 1.00 88.31 92 VAL A CA 1
ATOM 688 C C . VAL A 1 92 ? 3.102 -6.498 4.495 1.00 88.31 92 VAL A C 1
ATOM 690 O O . VAL A 1 92 ? 3.043 -6.648 3.276 1.00 88.31 92 VAL A O 1
ATOM 693 N N . GLY A 1 93 ? 3.912 -7.211 5.276 1.00 89.81 93 GLY A N 1
ATOM 694 C CA . GLY A 1 93 ? 4.736 -8.314 4.794 1.00 89.81 93 GLY A CA 1
ATOM 695 C C . GLY A 1 93 ? 3.948 -9.606 4.575 1.00 89.81 93 GLY A C 1
ATOM 696 O O . GLY A 1 93 ? 2.833 -9.771 5.069 1.00 89.81 93 GLY A O 1
ATOM 697 N N . ARG A 1 94 ? 4.573 -10.553 3.866 1.00 92.75 94 ARG A N 1
ATOM 698 C CA . ARG A 1 94 ? 4.017 -11.882 3.555 1.00 92.75 94 ARG A CA 1
ATOM 699 C C . ARG A 1 94 ? 3.546 -12.633 4.806 1.00 92.75 94 ARG A C 1
ATOM 701 O O . ARG A 1 94 ? 2.528 -13.304 4.774 1.00 92.75 94 ARG A O 1
ATOM 708 N N . GLN A 1 95 ? 4.283 -12.497 5.904 1.00 93.94 95 GLN A N 1
ATOM 709 C CA . GLN A 1 95 ? 4.024 -13.168 7.176 1.00 93.94 95 GLN A CA 1
ATOM 710 C C . GLN A 1 95 ? 2.734 -12.720 7.878 1.00 93.94 95 GLN A C 1
ATOM 712 O O . GLN A 1 95 ? 2.266 -13.411 8.771 1.00 93.94 95 GLN A O 1
ATOM 717 N N . ASN A 1 96 ? 2.178 -11.570 7.490 1.00 93.56 96 ASN A N 1
ATOM 718 C CA . ASN A 1 96 ? 0.978 -11.004 8.104 1.00 93.56 96 ASN A CA 1
ATOM 719 C C . ASN A 1 96 ? -0.306 -11.366 7.338 1.00 93.56 96 ASN A C 1
ATOM 721 O O . ASN A 1 96 ? -1.390 -10.936 7.718 1.00 93.56 96 ASN A O 1
ATOM 725 N N . ILE A 1 97 ? -0.188 -12.091 6.226 1.00 95.25 97 ILE A N 1
ATOM 726 C CA . ILE A 1 97 ? -1.316 -12.479 5.381 1.00 95.25 97 ILE A CA 1
ATOM 727 C C . ILE A 1 97 ? -1.799 -13.864 5.801 1.00 95.25 97 ILE A C 1
ATOM 729 O O . ILE A 1 97 ? -1.003 -14.800 5.871 1.00 95.25 97 ILE A O 1
ATOM 733 N N . VAL A 1 98 ? -3.108 -14.000 6.018 1.00 95.88 98 VAL A N 1
ATOM 734 C CA . VAL A 1 98 ? -3.742 -15.306 6.242 1.00 95.88 98 VAL A CA 1
ATOM 735 C C . VAL A 1 98 ? -4.139 -15.876 4.889 1.00 95.88 98 VAL A C 1
ATOM 737 O O . VAL A 1 98 ? -5.093 -15.414 4.261 1.00 95.88 98 VAL A O 1
ATOM 740 N N . TYR A 1 99 ? -3.359 -16.842 4.409 1.00 95.19 99 TYR A N 1
ATOM 741 C CA . TYR A 1 99 ? -3.489 -17.373 3.052 1.00 95.19 99 TYR A CA 1
ATOM 742 C C . TYR A 1 99 ? -4.676 -18.322 2.862 1.00 95.19 99 TYR A C 1
ATOM 744 O O . TYR A 1 99 ? -5.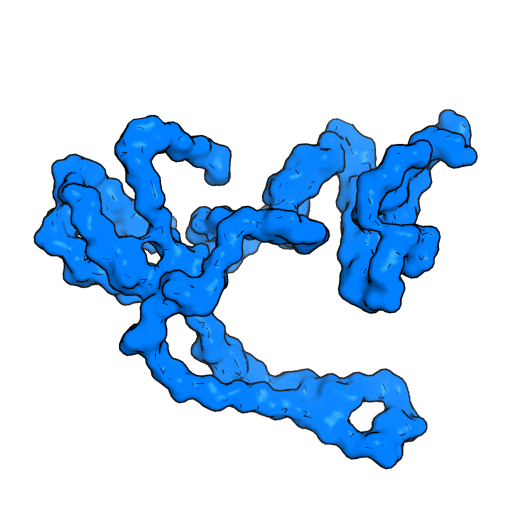095 -18.518 1.726 1.00 95.19 99 TYR A O 1
ATOM 752 N N . ASP A 1 100 ? -5.260 -18.832 3.948 1.00 95.19 100 ASP A N 1
ATOM 753 C CA . ASP A 1 100 ? -6.336 -19.838 3.928 1.00 95.19 100 ASP A CA 1
ATOM 754 C C . ASP A 1 100 ? -7.605 -19.375 3.187 1.00 95.19 100 ASP A C 1
ATOM 756 O O . ASP A 1 100 ? -8.426 -20.186 2.766 1.00 95.19 100 ASP A O 1
ATOM 760 N N . TYR A 1 101 ? -7.749 -18.063 2.991 1.00 94.19 101 TYR A N 1
ATOM 761 C CA . TYR A 1 101 ? -8.880 -17.425 2.317 1.00 94.19 101 TYR A CA 1
ATOM 762 C C . TYR A 1 101 ? -8.654 -17.161 0.819 1.00 94.19 101 TYR A C 1
ATOM 764 O O . TYR A 1 101 ? -9.487 -16.509 0.184 1.00 94.19 101 TYR A O 1
ATOM 772 N N . PHE A 1 102 ? -7.525 -17.595 0.253 1.00 94.00 102 PHE A N 1
ATOM 773 C CA . PHE A 1 102 ? -7.145 -17.297 -1.126 1.00 94.00 102 PHE A CA 1
ATOM 774 C C . PHE A 1 102 ? -6.807 -18.563 -1.912 1.00 94.00 102 PHE A C 1
ATOM 776 O O . PHE A 1 102 ? -6.142 -19.467 -1.418 1.00 94.00 102 PHE A O 1
ATOM 783 N N . GLU A 1 103 ? -7.212 -18.586 -3.180 1.00 92.88 103 GLU A N 1
ATOM 784 C CA . GLU A 1 103 ? -6.813 -19.638 -4.112 1.00 92.88 103 GLU A CA 1
ATOM 785 C C . GLU A 1 103 ? -5.405 -19.371 -4.653 1.00 92.88 103 GLU A C 1
ATOM 787 O O . GLU A 1 103 ? -5.070 -18.254 -5.066 1.00 92.88 103 GLU A O 1
ATOM 792 N N . GLU A 1 104 ? -4.569 -20.408 -4.681 1.00 92.00 104 GLU A N 1
ATOM 793 C CA . GLU A 1 104 ? -3.263 -20.313 -5.319 1.00 92.00 104 GLU A CA 1
ATOM 794 C C . GLU A 1 104 ? -3.418 -20.184 -6.837 1.00 92.00 104 GLU A C 1
ATOM 796 O O . GLU A 1 104 ? -4.039 -21.013 -7.499 1.00 92.00 104 GLU A O 1
ATOM 801 N N . ALA A 1 105 ? -2.798 -19.148 -7.401 1.00 91.50 105 ALA A N 1
ATOM 802 C CA . ALA A 1 105 ? -2.816 -18.889 -8.833 1.00 91.50 105 ALA A CA 1
ATOM 803 C C . ALA A 1 105 ? -1.390 -18.674 -9.369 1.00 91.50 105 ALA A C 1
ATOM 805 O O . ALA A 1 105 ? -0.641 -17.844 -8.820 1.00 91.50 105 ALA A O 1
ATOM 806 N N . PRO A 1 106 ? -1.002 -19.368 -10.459 1.00 93.62 106 PRO A N 1
ATOM 807 C CA . PRO A 1 106 ? 0.309 -19.199 -11.067 1.00 93.62 106 PRO A CA 1
ATOM 808 C C . PRO A 1 106 ? 0.479 -17.779 -11.612 1.00 93.62 106 PRO A C 1
ATOM 810 O O . PRO A 1 106 ? -0.484 -17.104 -11.975 1.00 93.62 106 PRO A O 1
ATOM 813 N N . ARG A 1 107 ? 1.729 -17.316 -11.670 1.00 92.81 107 ARG A N 1
ATOM 814 C CA . ARG A 1 107 ? 2.064 -16.000 -12.222 1.00 92.81 107 ARG A CA 1
ATOM 815 C C . ARG A 1 107 ? 1.755 -15.945 -13.716 1.00 92.81 107 ARG A C 1
ATOM 817 O O . ARG A 1 107 ? 2.187 -16.834 -14.450 1.00 92.81 107 ARG A O 1
ATOM 824 N N . VAL A 1 108 ? 1.104 -14.872 -14.169 1.00 93.62 108 VAL A N 1
ATOM 825 C CA . VAL A 1 108 ? 0.965 -14.600 -15.603 1.00 93.62 108 VAL A CA 1
ATOM 826 C C . VAL A 1 108 ? 2.323 -14.160 -16.148 1.00 93.62 108 VAL A C 1
ATOM 828 O O . VAL A 1 108 ? 2.941 -13.216 -15.650 1.00 93.62 108 VAL A O 1
ATOM 831 N N . VAL A 1 109 ? 2.831 -14.884 -17.143 1.00 92.00 109 VAL A N 1
ATOM 832 C CA . VAL A 1 109 ? 4.145 -14.615 -17.736 1.00 92.00 109 VAL A CA 1
ATOM 833 C C . VAL A 1 109 ? 3.981 -13.606 -18.864 1.00 92.00 109 VAL A C 1
ATOM 835 O O . VAL A 1 109 ? 3.242 -13.852 -19.813 1.00 92.00 109 VAL A O 1
ATOM 838 N N . ALA A 1 110 ? 4.676 -12.475 -18.753 1.00 90.31 110 ALA A N 1
ATOM 839 C CA . ALA A 1 110 ? 4.705 -11.473 -19.810 1.00 90.31 110 ALA A CA 1
ATOM 840 C C . ALA A 1 110 ? 5.484 -12.011 -21.024 1.00 90.31 110 ALA A C 1
ATOM 842 O O . ALA A 1 110 ? 6.522 -12.658 -20.824 1.00 90.31 110 ALA A O 1
ATOM 843 N N . PRO A 1 111 ? 5.029 -11.756 -22.264 1.00 89.94 111 PRO A N 1
ATOM 844 C CA . PRO A 1 111 ? 5.757 -12.173 -23.452 1.00 89.94 111 PRO A CA 1
ATOM 845 C C . PRO A 1 111 ? 7.136 -11.507 -23.500 1.00 89.94 111 PRO A C 1
ATOM 847 O O . PRO A 1 111 ? 7.301 -10.327 -23.183 1.00 89.94 111 PRO A O 1
ATOM 850 N N . VAL A 1 112 ? 8.143 -12.285 -23.888 1.00 93.69 112 VAL A N 1
ATOM 851 C CA . VAL A 1 112 ? 9.523 -11.817 -24.015 1.00 93.69 112 VAL A CA 1
ATOM 852 C C . VAL A 1 112 ? 9.957 -12.007 -25.461 1.00 93.69 112 VAL A C 1
ATOM 854 O O . VAL A 1 112 ? 9.968 -13.135 -25.956 1.00 93.69 112 VAL A O 1
ATOM 857 N N . ARG A 1 113 ? 10.355 -10.917 -26.121 1.00 92.50 113 ARG A N 1
ATOM 858 C CA . ARG A 1 113 ? 10.835 -10.938 -27.514 1.00 92.50 113 ARG A CA 1
ATOM 859 C C . ARG A 1 113 ? 12.116 -11.742 -27.646 1.00 92.50 113 ARG A C 1
ATOM 861 O O . ARG A 1 113 ? 12.920 -11.757 -26.708 1.00 92.50 113 ARG A O 1
ATOM 868 N N . GLN A 1 114 ? 12.373 -12.360 -28.791 1.00 93.81 114 GLN A N 1
ATOM 869 C CA . GLN A 1 114 ? 13.620 -13.106 -28.980 1.00 93.81 114 GLN A CA 1
ATOM 870 C C . GLN A 1 114 ? 14.814 -12.161 -29.211 1.00 93.81 114 GLN A C 1
ATOM 872 O O . GLN A 1 114 ? 14.628 -11.043 -29.696 1.00 93.81 114 GLN A O 1
ATOM 877 N N . PRO A 1 115 ? 16.048 -12.528 -28.812 1.00 94.56 115 PRO A N 1
ATOM 878 C CA . PRO A 1 115 ? 17.208 -11.638 -28.926 1.00 94.56 115 PRO A CA 1
ATOM 879 C C . PRO A 1 115 ? 17.480 -11.109 -30.342 1.00 94.56 115 PRO A C 1
ATOM 881 O O . PRO A 1 115 ? 17.870 -9.954 -30.489 1.00 94.56 115 PRO A O 1
ATOM 884 N N . ASP A 1 116 ? 17.251 -11.924 -31.367 1.00 95.56 116 ASP A N 1
ATOM 885 C CA . ASP A 1 116 ? 17.372 -11.580 -32.788 1.00 95.56 116 ASP A CA 1
ATOM 886 C C . ASP A 1 116 ? 16.335 -10.545 -33.250 1.00 95.56 116 ASP A C 1
ATOM 888 O O . ASP A 1 116 ? 16.627 -9.730 -34.120 1.00 95.56 116 ASP A O 1
ATOM 892 N N . GLU A 1 117 ? 15.161 -10.500 -32.621 1.00 92.44 117 GLU A N 1
ATOM 893 C CA . GLU A 1 117 ? 14.145 -9.473 -32.879 1.00 92.44 117 GLU A CA 1
ATOM 894 C C . GLU A 1 117 ? 14.467 -8.158 -32.157 1.00 92.44 117 GLU A C 1
ATOM 896 O O . GLU A 1 117 ? 14.197 -7.074 -32.674 1.00 92.44 117 GLU A O 1
ATOM 901 N N . ARG A 1 118 ? 15.060 -8.238 -30.957 1.00 92.56 118 ARG A N 1
ATOM 902 C CA . ARG A 1 118 ? 15.380 -7.068 -30.115 1.00 92.56 118 ARG A CA 1
ATOM 903 C C . ARG A 1 118 ? 16.453 -6.166 -30.718 1.00 92.56 118 ARG A C 1
ATOM 905 O O . ARG A 1 118 ? 16.500 -4.995 -30.374 1.00 92.56 118 ARG A O 1
ATOM 912 N N . VAL A 1 119 ? 17.336 -6.693 -31.568 1.00 93.62 119 VAL A N 1
ATOM 913 C CA . VAL A 1 119 ? 18.411 -5.892 -32.188 1.00 93.62 119 VAL A CA 1
ATOM 914 C C . VAL A 1 119 ? 17.920 -5.026 -33.349 1.00 93.62 119 VAL A C 1
ATOM 916 O O . VAL A 1 119 ? 18.661 -4.171 -33.828 1.00 93.62 119 VAL A O 1
ATOM 919 N N . LEU A 1 120 ? 16.689 -5.248 -33.816 1.00 94.62 120 LEU A N 1
ATOM 920 C CA . LEU A 1 120 ? 16.137 -4.572 -34.989 1.00 94.62 120 LEU A CA 1
ATOM 921 C C . LEU A 1 120 ? 15.504 -3.216 -34.654 1.00 94.62 120 LEU A C 1
ATOM 923 O O . LEU A 1 120 ? 15.355 -2.377 -35.541 1.00 94.62 120 LEU A O 1
ATOM 927 N N . ASP A 1 121 ? 15.113 -2.995 -33.398 1.00 94.31 121 ASP A N 1
ATOM 928 C CA . ASP A 1 121 ? 14.420 -1.787 -32.963 1.00 94.31 121 ASP A CA 1
ATOM 929 C C . ASP A 1 121 ? 14.618 -1.506 -31.462 1.00 94.31 121 ASP A C 1
ATOM 931 O O . ASP A 1 121 ? 15.191 -2.297 -30.721 1.00 94.31 121 ASP A O 1
ATOM 935 N N . PHE A 1 122 ? 14.130 -0.352 -31.006 1.00 92.19 122 PHE A N 1
ATOM 936 C CA . PHE A 1 122 ? 14.167 0.049 -29.594 1.00 92.19 122 PHE A CA 1
ATOM 937 C C . PHE A 1 122 ? 12.864 -0.265 -28.842 1.00 92.19 122 PHE A C 1
ATOM 939 O O . PHE A 1 122 ? 12.595 0.336 -27.798 1.00 92.19 122 PHE A O 1
ATOM 946 N N . ARG A 1 123 ? 12.000 -1.149 -29.359 1.00 90.69 123 ARG A N 1
ATOM 947 C CA . ARG A 1 123 ? 10.776 -1.516 -28.634 1.00 90.69 123 ARG A CA 1
ATOM 948 C C . ARG A 1 123 ? 11.141 -2.343 -27.391 1.00 90.69 123 ARG A C 1
ATOM 950 O O . ARG A 1 123 ? 12.143 -3.062 -27.408 1.00 90.69 123 ARG A O 1
ATOM 957 N N . PRO A 1 124 ? 10.333 -2.283 -26.317 1.00 89.44 124 PRO A N 1
ATOM 958 C CA . PRO A 1 124 ? 10.600 -3.032 -25.093 1.00 89.44 124 PRO A CA 1
ATOM 959 C C . PRO A 1 124 ? 10.810 -4.529 -25.351 1.00 89.44 124 PRO A C 1
ATOM 961 O O . PRO A 1 124 ? 10.092 -5.138 -26.141 1.00 89.44 124 PRO A O 1
ATOM 964 N N . TYR A 1 125 ? 11.797 -5.127 -24.677 1.00 91.19 125 TYR A N 1
ATOM 965 C CA . TYR A 1 125 ? 12.039 -6.573 -24.766 1.00 91.19 125 TYR A CA 1
ATOM 966 C C . TYR A 1 125 ? 11.000 -7.391 -23.985 1.00 91.19 125 TYR A C 1
ATOM 968 O O . TYR A 1 125 ? 10.758 -8.551 -24.316 1.00 91.19 125 TYR A O 1
ATOM 976 N N . LEU A 1 126 ? 10.444 -6.787 -22.931 1.00 91.38 126 LEU A N 1
ATOM 977 C CA . LEU A 1 126 ? 9.330 -7.295 -22.149 1.00 91.38 126 LEU A CA 1
ATOM 978 C C . LEU A 1 126 ? 8.069 -6.617 -22.673 1.00 91.38 126 LEU A C 1
ATOM 980 O O . LEU A 1 126 ? 7.945 -5.393 -22.579 1.00 91.38 126 LEU A O 1
ATOM 984 N N . GLU A 1 127 ? 7.168 -7.399 -23.246 1.00 88.75 127 GLU A N 1
ATOM 985 C CA . GLU A 1 127 ? 5.903 -6.880 -23.746 1.00 88.75 127 GLU A CA 1
ATOM 986 C C . GLU A 1 127 ? 4.911 -6.675 -22.598 1.00 88.75 127 GLU A C 1
ATOM 988 O O . GLU A 1 127 ? 5.029 -7.266 -21.520 1.00 88.75 127 GLU A O 1
ATOM 993 N N . GLY A 1 128 ? 3.942 -5.787 -22.822 1.00 89.31 128 GLY A N 1
ATOM 994 C CA . GLY A 1 128 ? 2.829 -5.610 -21.898 1.00 89.31 128 GLY A CA 1
ATOM 995 C C . GLY A 1 128 ? 1.897 -6.821 -21.907 1.00 89.31 128 GLY A C 1
ATOM 996 O O . GLY A 1 128 ? 1.928 -7.641 -22.822 1.00 89.31 128 GLY A O 1
ATOM 997 N N . PHE A 1 129 ? 1.048 -6.910 -20.888 1.00 93.38 129 PHE A N 1
ATOM 998 C CA . PHE A 1 129 ? -0.053 -7.864 -20.893 1.00 93.38 129 PHE A CA 1
ATOM 999 C C . PHE A 1 129 ? -1.143 -7.429 -21.872 1.00 93.38 129 PHE A C 1
ATOM 1001 O O . PHE A 1 129 ? -1.450 -6.239 -21.963 1.00 93.38 129 PHE A O 1
ATOM 1008 N N . ASP A 1 130 ? -1.756 -8.398 -22.550 1.00 93.31 130 ASP A N 1
ATOM 1009 C CA . ASP A 1 130 ? -3.069 -8.189 -23.159 1.00 93.31 130 ASP A CA 1
ATOM 1010 C C . ASP A 1 130 ? -4.162 -8.041 -22.081 1.00 93.31 130 ASP A C 1
ATOM 1012 O O . ASP A 1 130 ? -3.923 -8.249 -20.888 1.00 93.31 130 ASP A O 1
ATOM 1016 N N . ASP A 1 131 ? -5.379 -7.677 -22.483 1.00 94.69 131 ASP A N 1
ATOM 1017 C CA . ASP A 1 131 ? -6.475 -7.412 -21.543 1.00 94.69 131 ASP A CA 1
ATOM 1018 C C . ASP A 1 131 ? -6.840 -8.632 -20.677 1.00 94.69 131 ASP A C 1
ATOM 1020 O O . ASP A 1 131 ? -7.165 -8.493 -19.491 1.00 94.69 131 ASP A O 1
ATOM 1024 N N . LEU A 1 132 ? -6.768 -9.844 -21.238 1.00 93.94 132 LEU A N 1
ATOM 1025 C CA . LEU A 1 132 ? -7.094 -11.078 -20.520 1.00 93.94 132 LEU A CA 1
ATOM 1026 C C . LEU A 1 132 ? -6.000 -11.415 -19.508 1.00 93.94 132 LEU A C 1
ATOM 1028 O O . LEU A 1 132 ? -6.298 -11.736 -18.356 1.00 93.94 132 LEU A O 1
ATOM 1032 N N . GLN A 1 133 ? -4.740 -11.295 -19.917 1.00 94.56 133 GLN A N 1
ATOM 1033 C CA . GLN A 1 133 ? -3.564 -11.463 -19.071 1.00 94.56 133 GLN A CA 1
ATOM 1034 C C . GLN A 1 133 ? -3.539 -10.435 -17.937 1.00 94.56 133 GLN A C 1
ATOM 1036 O O . GLN A 1 133 ? -3.319 -10.800 -16.782 1.00 94.56 133 GLN A O 1
ATOM 1041 N N . ALA A 1 134 ? -3.817 -9.166 -18.240 1.00 94.19 134 ALA A N 1
ATOM 1042 C CA . ALA A 1 134 ? -3.862 -8.089 -17.261 1.00 94.19 134 ALA A CA 1
ATOM 1043 C C . ALA A 1 134 ? -4.978 -8.319 -16.237 1.00 94.19 134 ALA A C 1
ATOM 1045 O O . ALA A 1 134 ? -4.751 -8.173 -15.035 1.00 94.19 134 ALA A O 1
ATOM 1046 N N . SER A 1 135 ? -6.165 -8.739 -16.690 1.00 94.19 135 SER A N 1
ATOM 1047 C CA . SER A 1 135 ? -7.274 -9.104 -15.803 1.00 94.19 135 SER A CA 1
ATOM 1048 C C . SER A 1 135 ? -6.930 -10.307 -14.919 1.00 94.19 135 SER A C 1
ATOM 1050 O O . SER A 1 135 ? -7.209 -10.293 -13.718 1.00 94.19 135 SER A O 1
ATOM 1052 N N . ALA A 1 136 ? -6.296 -11.337 -15.484 1.00 93.50 136 ALA A N 1
ATOM 1053 C CA . ALA A 1 136 ? -5.875 -12.520 -14.740 1.00 93.50 136 ALA A CA 1
ATOM 1054 C C . ALA A 1 136 ? -4.822 -12.181 -13.672 1.00 93.50 136 ALA A C 1
ATOM 1056 O O . ALA A 1 136 ? -4.968 -12.592 -12.523 1.00 93.50 136 ALA A O 1
ATOM 1057 N N . GLU A 1 137 ? -3.805 -11.383 -14.009 1.00 94.56 137 GLU A N 1
ATOM 1058 C CA . GLU A 1 137 ? -2.781 -10.953 -13.050 1.00 94.56 137 GLU A CA 1
ATOM 1059 C C . GLU A 1 137 ? -3.368 -10.019 -11.980 1.00 94.56 137 GLU A C 1
ATOM 1061 O O . GLU A 1 137 ? -3.061 -10.160 -10.798 1.00 94.56 137 GLU A O 1
ATOM 1066 N N . SER A 1 138 ? -4.274 -9.114 -12.360 1.00 92.69 138 SER A N 1
ATOM 1067 C CA . SER A 1 138 ? -4.999 -8.229 -11.439 1.00 92.69 138 SER A CA 1
ATOM 1068 C C . SER A 1 138 ? -5.743 -9.009 -10.350 1.00 92.69 138 SER A C 1
ATOM 1070 O O . SER A 1 138 ? -5.667 -8.646 -9.173 1.00 92.69 138 SER A O 1
ATOM 1072 N N . LYS A 1 139 ? -6.410 -10.109 -10.717 1.00 91.81 139 LYS A N 1
ATOM 1073 C CA . LYS A 1 139 ? -7.151 -10.974 -9.784 1.00 91.81 139 LYS A CA 1
ATOM 1074 C C . LYS A 1 139 ? -6.256 -11.690 -8.770 1.00 91.81 139 LYS A C 1
ATOM 1076 O O . LYS A 1 139 ? -6.756 -12.120 -7.737 1.00 91.81 139 LYS A O 1
ATOM 1081 N N . ARG A 1 140 ? -4.942 -11.769 -9.008 1.00 92.81 140 ARG A N 1
ATOM 1082 C CA . ARG A 1 140 ? -3.970 -12.320 -8.045 1.00 92.81 140 ARG A CA 1
ATOM 1083 C C . ARG A 1 140 ? -3.634 -11.343 -6.910 1.00 92.81 140 ARG A C 1
ATOM 1085 O O . ARG A 1 140 ? -2.956 -11.722 -5.957 1.00 92.81 140 ARG A O 1
ATOM 1092 N N . CYS A 1 141 ? -4.076 -10.084 -6.987 1.00 90.81 141 CYS A N 1
ATOM 1093 C CA . CYS A 1 141 ? -3.840 -9.092 -5.941 1.00 90.81 141 CYS A CA 1
ATOM 1094 C C . CYS A 1 141 ? -4.696 -9.362 -4.692 1.00 90.81 141 CYS A C 1
ATOM 1096 O O . CYS A 1 141 ? -5.911 -9.161 -4.680 1.00 90.81 141 CYS A O 1
ATOM 1098 N N . ILE A 1 142 ? -4.036 -9.707 -3.587 1.00 91.12 142 ILE A N 1
ATOM 1099 C CA . ILE A 1 142 ? -4.686 -9.992 -2.300 1.00 91.12 142 ILE A CA 1
ATOM 1100 C C . ILE A 1 142 ? -5.205 -8.749 -1.554 1.00 91.12 142 ILE A C 1
ATOM 1102 O O . ILE A 1 142 ? -5.890 -8.901 -0.549 1.00 91.12 142 ILE A O 1
ATOM 1106 N N . HIS A 1 143 ? -4.921 -7.528 -2.026 1.00 89.44 143 HIS A N 1
ATOM 1107 C CA . HIS A 1 143 ? -5.252 -6.271 -1.331 1.00 89.44 143 HIS A CA 1
ATOM 1108 C C . HIS A 1 143 ? -4.654 -6.182 0.090 1.00 89.44 143 HIS A C 1
ATOM 1110 O O . HIS A 1 143 ? -5.347 -5.861 1.055 1.00 89.44 143 HIS A O 1
ATOM 1116 N N . CYS A 1 144 ? -3.356 -6.472 0.233 1.00 89.31 144 CYS A N 1
ATOM 1117 C CA . CYS A 1 144 ? -2.676 -6.407 1.528 1.00 89.31 144 CYS A CA 1
ATOM 1118 C C . CYS A 1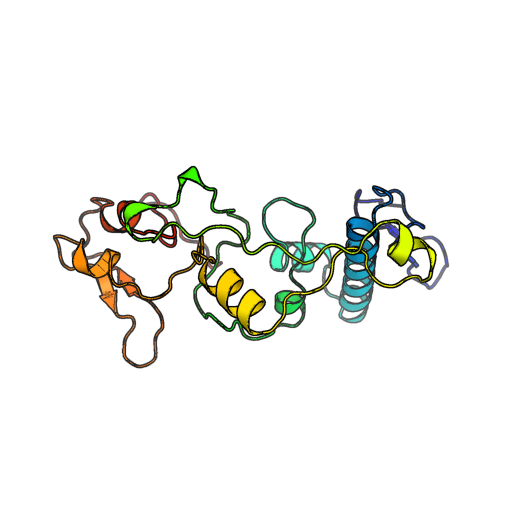 144 ? -2.765 -5.006 2.166 1.00 89.31 144 CYS A C 1
ATOM 1120 O O . CYS A 1 144 ? -2.686 -3.980 1.489 1.00 89.31 144 CYS A O 1
ATOM 1122 N N . GLY A 1 145 ? -2.956 -4.971 3.484 1.00 88.62 145 GLY A N 1
ATOM 1123 C CA . GLY A 1 145 ? -3.066 -3.754 4.290 1.00 88.62 145 GLY A CA 1
ATOM 1124 C C . GLY A 1 145 ? -4.326 -2.924 4.063 1.00 88.62 145 GLY A C 1
ATOM 1125 O O . GLY A 1 145 ? -4.376 -1.783 4.517 1.00 88.62 145 GLY A O 1
ATOM 1126 N N . ARG A 1 146 ? -5.334 -3.447 3.353 1.00 88.50 146 ARG A N 1
ATOM 1127 C CA . ARG A 1 146 ? -6.575 -2.719 3.053 1.00 88.50 146 ARG A CA 1
ATOM 1128 C C . ARG A 1 146 ? -7.806 -3.566 3.345 1.00 88.50 146 ARG A C 1
ATOM 1130 O O . ARG A 1 146 ? -7.864 -4.745 2.997 1.00 88.50 146 ARG A O 1
ATOM 1137 N N . CYS A 1 147 ? -8.806 -2.944 3.966 1.00 90.88 147 CYS A N 1
ATOM 1138 C CA . CYS A 1 147 ? -10.120 -3.556 4.116 1.00 90.88 147 CYS A CA 1
ATOM 1139 C C . CYS A 1 147 ? -10.826 -3.591 2.753 1.00 90.88 147 CYS A C 1
ATOM 1141 O O . CYS A 1 147 ? -10.762 -2.630 1.981 1.00 90.88 147 CYS A O 1
ATOM 1143 N N . VAL A 1 148 ? -11.486 -4.713 2.474 1.00 91.88 148 VAL A N 1
ATOM 1144 C CA . VAL A 1 148 ? -12.304 -4.934 1.269 1.00 91.88 148 VAL A CA 1
ATOM 1145 C C . VAL A 1 148 ? -13.705 -5.443 1.619 1.00 91.88 148 VAL A C 1
ATOM 1147 O O . VAL A 1 148 ? -14.357 -6.032 0.770 1.00 91.88 148 VAL A O 1
ATOM 1150 N N . GLU A 1 149 ? -14.124 -5.275 2.878 1.00 93.06 149 GLU A N 1
ATOM 1151 C CA . GLU A 1 149 ? -15.443 -5.709 3.366 1.00 93.06 149 GLU A CA 1
ATOM 1152 C C . GLU A 1 149 ? -15.707 -7.209 3.154 1.00 93.06 149 GLU A C 1
ATOM 1154 O O . GLU A 1 149 ? -16.763 -7.623 2.698 1.00 93.06 149 GLU A O 1
ATOM 1159 N N . CYS A 1 150 ? -14.716 -8.051 3.470 1.00 94.31 150 CYS A N 1
ATOM 1160 C CA . CYS A 1 150 ? -14.848 -9.503 3.318 1.00 94.31 150 CYS A CA 1
ATOM 1161 C C . CYS A 1 150 ? -15.597 -10.190 4.472 1.00 94.31 150 CYS A C 1
ATOM 1163 O O . CYS A 1 150 ? -15.612 -11.413 4.523 1.00 94.31 150 CYS A O 1
ATOM 1165 N N . ASP A 1 151 ? -16.126 -9.431 5.434 1.00 95.94 151 ASP A N 1
ATOM 1166 C CA . ASP A 1 151 ? -16.915 -9.894 6.584 1.00 95.94 151 ASP A CA 1
ATOM 1167 C C . ASP A 1 151 ? -16.239 -10.874 7.562 1.00 95.94 151 ASP A C 1
ATOM 1169 O O . ASP A 1 151 ? -16.823 -11.175 8.598 1.00 95.94 151 ASP A O 1
ATOM 1173 N N . ASN A 1 152 ? -14.993 -11.312 7.346 1.00 96.75 152 AS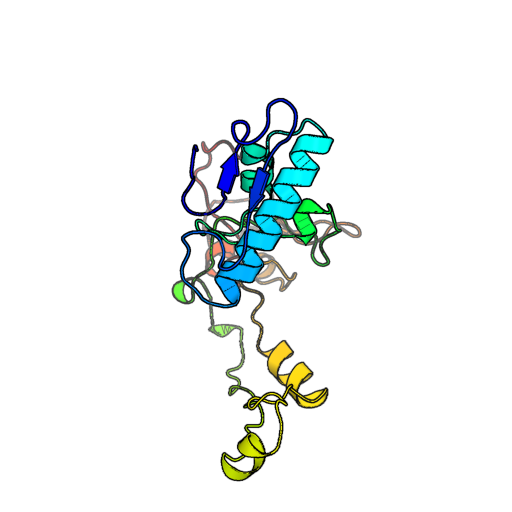N A N 1
ATOM 1174 C CA . ASN A 1 152 ? -14.312 -12.220 8.285 1.00 96.75 152 ASN A CA 1
ATOM 1175 C C . ASN A 1 152 ? -14.315 -11.691 9.730 1.00 96.75 152 ASN A C 1
ATOM 1177 O O . ASN A 1 152 ? -14.681 -12.408 10.656 1.00 96.75 152 ASN A O 1
ATOM 1181 N N . CYS A 1 153 ? -13.955 -10.423 9.941 1.00 96.50 153 CYS A N 1
ATOM 1182 C CA . CYS A 1 153 ? -13.946 -9.840 11.284 1.00 96.50 153 CYS A CA 1
ATOM 1183 C C . CYS A 1 153 ? -15.338 -9.815 11.935 1.00 96.50 153 CYS A C 1
ATOM 1185 O O . CYS A 1 153 ? -15.430 -9.970 13.149 1.00 96.50 153 CYS A O 1
ATOM 1187 N N . LEU A 1 154 ? -16.397 -9.648 11.136 1.00 96.62 154 LEU A N 1
ATOM 1188 C CA . LEU A 1 154 ? -17.787 -9.694 11.581 1.00 96.62 154 LEU A CA 1
ATOM 1189 C C . LEU A 1 154 ? -18.181 -11.119 11.989 1.00 96.62 154 LEU A C 1
ATOM 1191 O O . LEU A 1 154 ? -18.714 -11.318 13.075 1.00 96.62 154 LEU A O 1
ATOM 1195 N N . VAL A 1 155 ? -17.879 -12.105 11.141 1.00 96.50 155 VAL A N 1
ATOM 1196 C CA . VAL A 1 155 ? -18.251 -13.515 11.341 1.00 96.50 155 VAL A CA 1
ATOM 1197 C C . VAL A 1 155 ? -17.529 -14.136 12.536 1.00 96.50 155 VAL A C 1
ATOM 1199 O O . VAL A 1 155 ? -18.138 -14.884 13.296 1.00 96.50 155 VAL A O 1
ATOM 1202 N N . PHE A 1 156 ? -16.244 -13.832 12.721 1.00 97.12 156 PHE A N 1
ATOM 1203 C CA . PHE A 1 156 ? -15.428 -14.452 13.766 1.00 97.12 156 PHE A CA 1
ATOM 1204 C C . PHE A 1 156 ? -15.483 -13.740 15.121 1.00 97.12 156 PHE A C 1
ATOM 1206 O O . PHE A 1 156 ? -14.916 -14.245 16.088 1.00 97.12 156 PHE A O 1
ATOM 1213 N N . CYS A 1 157 ? -16.132 -12.578 15.228 1.00 97.81 157 CYS A N 1
ATOM 1214 C CA . CYS A 1 157 ? -16.251 -11.890 16.509 1.00 97.81 157 CYS A CA 1
ATOM 1215 C C . CYS A 1 157 ? -17.236 -12.637 17.431 1.00 97.81 157 CYS A C 1
ATOM 1217 O O . CYS A 1 157 ? -18.435 -12.636 17.148 1.00 97.81 157 CYS A O 1
ATOM 1219 N N . PRO A 1 158 ? -16.783 -13.233 18.554 1.00 97.38 158 PRO A N 1
ATOM 1220 C CA . PRO A 1 158 ? -17.664 -14.012 19.428 1.00 97.38 158 PRO A CA 1
ATOM 1221 C C . PRO A 1 158 ? -18.678 -13.140 20.182 1.00 97.38 158 PRO A C 1
ATOM 1223 O O . PRO A 1 158 ? -19.748 -13.618 20.547 1.00 97.38 158 PRO A O 1
ATOM 1226 N N . ASP A 1 159 ? -18.350 -11.863 20.386 1.00 96.62 159 ASP A N 1
ATOM 1227 C CA . ASP A 1 159 ? -19.159 -10.900 21.139 1.00 96.62 159 ASP A CA 1
ATOM 1228 C C . ASP A 1 159 ? -20.008 -9.986 20.240 1.00 96.62 159 ASP A C 1
ATOM 1230 O O . ASP A 1 159 ? -20.680 -9.088 20.739 1.00 96.62 159 ASP A O 1
ATOM 1234 N N . VAL A 1 160 ? -19.977 -10.183 18.912 1.00 95.75 160 VAL A N 1
ATOM 1235 C CA . VAL A 1 160 ? -20.708 -9.352 17.930 1.00 95.75 160 VAL A CA 1
ATOM 1236 C C . VAL A 1 160 ? -20.370 -7.852 18.066 1.00 95.75 160 VAL A C 1
ATOM 1238 O O . VAL A 1 160 ? -21.190 -6.969 17.842 1.00 95.75 160 VAL A O 1
ATOM 1241 N N . ALA A 1 161 ? -19.119 -7.553 18.417 1.00 97.19 161 ALA A N 1
ATOM 1242 C CA . ALA A 1 161 ? -18.621 -6.195 18.627 1.00 97.19 161 ALA A CA 1
ATOM 1243 C C . ALA A 1 161 ? -18.163 -5.495 17.330 1.00 97.19 161 ALA A C 1
ATOM 1245 O O . ALA A 1 161 ? -17.707 -4.357 17.370 1.00 97.19 161 ALA A O 1
ATOM 1246 N N . ILE A 1 162 ? -18.234 -6.156 16.172 1.00 96.69 162 ILE A N 1
ATOM 1247 C CA . ILE A 1 162 ? -17.896 -5.564 14.871 1.00 96.69 162 ILE A CA 1
ATOM 1248 C C . ILE A 1 162 ? -19.197 -5.201 14.154 1.00 96.69 162 ILE A C 1
ATOM 1250 O O . ILE A 1 162 ? -20.019 -6.070 13.888 1.00 96.69 162 ILE A O 1
ATOM 1254 N N . LEU A 1 163 ? -19.382 -3.925 13.822 1.00 94.62 163 LEU A N 1
ATOM 1255 C CA . LEU A 1 163 ? -20.597 -3.393 13.206 1.00 94.62 163 LEU A CA 1
ATOM 1256 C C . LEU A 1 163 ? -20.285 -2.811 11.822 1.00 94.62 163 LEU A C 1
ATOM 1258 O O . LEU A 1 163 ? -19.301 -2.083 11.686 1.00 94.62 163 LEU A O 1
ATOM 1262 N N . PRO A 1 164 ? -21.104 -3.050 10.784 1.00 93.44 164 PRO A N 1
ATOM 1263 C CA . PRO A 1 164 ? -20.945 -2.366 9.502 1.00 93.44 164 PRO A CA 1
ATOM 1264 C C . PRO A 1 164 ? -20.986 -0.841 9.670 1.00 93.44 164 PRO A C 1
ATOM 1266 O O . PRO A 1 164 ? -21.762 -0.312 10.469 1.00 93.44 164 PRO A O 1
ATOM 1269 N N . ALA A 1 165 ? -20.197 -0.105 8.884 1.00 88.94 165 ALA A N 1
ATOM 1270 C CA . ALA A 1 165 ? -20.136 1.357 8.968 1.00 88.94 165 ALA A CA 1
ATOM 1271 C C . ALA A 1 165 ? -21.458 2.067 8.580 1.00 88.94 165 ALA A C 1
ATOM 1273 O O . ALA A 1 165 ? -21.603 3.268 8.833 1.00 88.94 165 ALA A O 1
ATOM 1274 N N . GLY A 1 166 ? -22.428 1.330 8.023 1.00 86.38 166 GLY A N 1
ATOM 1275 C CA . GLY A 1 166 ? -23.767 1.787 7.640 1.00 86.38 166 GLY A CA 1
ATOM 1276 C C . GLY A 1 166 ? -23.908 2.039 6.135 1.00 86.38 166 GLY A C 1
ATOM 1277 O O . GLY A 1 166 ? -22.941 1.966 5.392 1.00 86.38 166 GLY A O 1
ATOM 1278 N N . ALA A 1 167 ? -25.112 2.391 5.670 1.00 81.31 167 ALA A N 1
ATOM 1279 C CA . ALA A 1 167 ? -25.444 2.467 4.235 1.00 81.31 167 ALA A CA 1
ATOM 1280 C C . ALA A 1 167 ? -24.614 3.466 3.397 1.00 81.31 167 ALA A C 1
ATOM 1282 O O . ALA A 1 167 ? -24.637 3.407 2.172 1.00 81.31 167 ALA A O 1
ATOM 1283 N N . LYS A 1 168 ? -23.929 4.415 4.044 1.00 82.00 168 LYS A N 1
ATOM 1284 C CA . LYS A 1 168 ? -23.059 5.410 3.393 1.00 82.00 168 LYS A CA 1
ATOM 1285 C C . LYS A 1 168 ? -21.588 5.289 3.811 1.00 82.00 168 LYS A C 1
ATOM 1287 O O . LYS A 1 168 ? -20.781 6.107 3.382 1.00 82.00 168 LYS A O 1
ATOM 1292 N N . GLY A 1 169 ? -21.258 4.344 4.691 1.00 83.94 169 GLY A N 1
ATOM 1293 C CA . GLY A 1 169 ? -19.909 4.146 5.214 1.00 83.94 169 GLY A CA 1
ATOM 1294 C C . GLY A 1 169 ? -19.253 2.924 4.583 1.00 83.94 169 GLY A C 1
ATOM 1295 O O . GLY A 1 169 ? -19.938 1.957 4.280 1.00 83.94 169 GLY A O 1
ATOM 1296 N N . PHE A 1 170 ? -17.934 2.973 4.414 1.00 87.81 170 PHE A N 1
ATOM 1297 C CA . PHE A 1 170 ? -17.133 1.820 4.004 1.00 87.81 170 PHE A CA 1
ATOM 1298 C C . PHE A 1 170 ? -16.498 1.165 5.236 1.00 87.81 170 PHE A C 1
ATOM 1300 O O . PHE A 1 170 ? -15.947 1.861 6.095 1.00 87.81 170 PHE A O 1
ATOM 1307 N N . GLY A 1 171 ? -16.500 -0.162 5.295 1.00 90.94 171 GLY A N 1
ATOM 1308 C CA . GLY A 1 171 ? -15.824 -0.953 6.315 1.00 90.94 171 GLY A CA 1
ATOM 1309 C C . GLY A 1 171 ? -16.663 -1.171 7.572 1.00 90.94 171 GLY A C 1
ATOM 1310 O O . GLY A 1 171 ? -17.892 -1.225 7.538 1.00 90.94 171 GLY A O 1
ATOM 1311 N N . TYR A 1 172 ? -15.975 -1.304 8.707 1.00 92.25 172 TYR A N 1
ATOM 1312 C CA . TYR A 1 172 ? -16.586 -1.684 9.980 1.00 92.25 172 TYR A CA 1
ATOM 1313 C C . TYR A 1 172 ? -16.149 -0.752 11.109 1.00 92.25 172 TYR A C 1
ATOM 1315 O O . TYR A 1 172 ? -15.073 -0.155 11.067 1.00 92.25 172 TYR A O 1
ATOM 1323 N N . LYS A 1 173 ? -16.991 -0.660 12.134 1.00 92.50 173 LYS A N 1
ATOM 1324 C CA . LYS A 1 173 ? -16.750 0.010 13.408 1.00 92.50 173 LYS A CA 1
ATOM 1325 C C . LYS A 1 173 ? -16.686 -1.039 14.508 1.00 92.50 173 LYS A C 1
ATOM 1327 O O . LYS A 1 173 ? -17.425 -2.018 14.464 1.00 92.50 173 LYS A O 1
ATOM 1332 N N . ILE A 1 174 ? -15.807 -0.826 15.477 1.00 92.75 174 ILE A N 1
ATOM 1333 C CA . ILE A 1 174 ? -15.713 -1.678 16.661 1.00 92.75 174 ILE A CA 1
ATOM 1334 C C . ILE A 1 174 ? -16.529 -1.014 17.766 1.00 92.75 174 ILE A C 1
ATOM 1336 O O . ILE A 1 174 ? -16.297 0.152 18.084 1.00 92.75 174 ILE A O 1
ATOM 1340 N N . ASP A 1 175 ? -17.494 -1.743 18.310 1.00 94.69 175 ASP A N 1
ATOM 1341 C CA . ASP A 1 175 ? -18.220 -1.367 19.513 1.00 94.69 175 ASP A CA 1
ATOM 1342 C C . ASP A 1 175 ? -17.386 -1.765 20.737 1.00 94.69 175 ASP A C 1
ATOM 1344 O O . ASP A 1 175 ? -17.315 -2.936 21.126 1.00 94.69 175 ASP A O 1
ATOM 1348 N N . TYR A 1 176 ? -16.690 -0.782 21.307 1.00 92.25 176 TYR A N 1
ATOM 1349 C CA . TYR A 1 176 ? -15.772 -1.005 22.420 1.00 92.25 176 TYR A CA 1
ATOM 1350 C C . TYR A 1 176 ? -16.483 -1.346 23.737 1.00 92.25 176 TYR A C 1
ATOM 1352 O O . TYR A 1 176 ? -15.858 -1.975 24.586 1.00 92.25 176 TYR A O 1
ATOM 1360 N N . ASP A 1 177 ? -17.781 -1.056 23.883 1.00 93.50 177 ASP A N 1
ATOM 1361 C CA . ASP A 1 177 ? -18.545 -1.449 25.077 1.00 93.50 177 ASP A CA 1
ATOM 1362 C C . ASP A 1 177 ? -18.755 -2.977 25.128 1.00 93.50 177 ASP A C 1
ATOM 1364 O O . ASP A 1 177 ? -18.820 -3.598 26.198 1.00 93.50 177 ASP A O 1
ATOM 1368 N N . TYR A 1 178 ? -18.818 -3.616 23.955 1.00 95.06 178 TYR A N 1
ATOM 1369 C CA . TYR A 1 178 ? -18.973 -5.065 23.821 1.00 95.06 178 TYR A CA 1
ATOM 1370 C C . TYR A 1 178 ? -17.649 -5.788 23.569 1.00 95.06 178 TYR A C 1
ATOM 1372 O O . TYR A 1 178 ? -17.510 -6.944 23.974 1.00 95.06 178 TYR A O 1
ATOM 1380 N N . CYS A 1 179 ? -16.662 -5.120 22.970 1.00 95.31 179 CYS A N 1
ATOM 1381 C CA . CYS A 1 179 ? -15.352 -5.696 22.684 1.00 95.31 179 CYS A CA 1
ATOM 1382 C C . CYS A 1 179 ? -14.659 -6.217 23.954 1.00 95.31 179 CYS A C 1
ATOM 1384 O O . CYS A 1 179 ? -14.529 -5.511 24.950 1.00 95.31 179 CYS A O 1
ATOM 1386 N N . LYS A 1 180 ? -14.171 -7.463 23.909 1.00 94.12 180 LYS A N 1
ATOM 1387 C CA . LYS A 1 180 ? -13.409 -8.090 25.009 1.00 94.12 180 LYS A CA 1
ATOM 1388 C C . LYS A 1 180 ? -11.901 -8.149 24.769 1.00 94.12 180 LYS A C 1
ATOM 1390 O O . LYS A 1 180 ? -11.185 -8.766 25.548 1.00 94.12 180 LYS A O 1
ATOM 1395 N N . GLY A 1 181 ? -11.415 -7.561 23.673 1.00 93.81 181 GLY A N 1
ATOM 1396 C CA . GLY A 1 181 ? -9.982 -7.524 23.357 1.00 93.81 181 GLY A CA 1
ATOM 1397 C C . GLY A 1 181 ? -9.366 -8.879 22.983 1.00 93.81 181 GLY A C 1
ATOM 1398 O O . GLY A 1 181 ? -8.151 -9.029 23.035 1.00 93.81 181 GLY A O 1
ATOM 1399 N N . CYS A 1 182 ? -10.167 -9.874 22.582 1.00 95.81 182 CYS A N 1
ATOM 1400 C CA . CYS A 1 182 ? -9.676 -11.227 22.283 1.00 95.81 182 CYS A CA 1
ATOM 1401 C C . CYS A 1 182 ? -8.768 -11.323 21.040 1.00 95.81 182 CYS A C 1
ATOM 1403 O O . CYS A 1 182 ? -8.083 -12.325 20.859 1.00 95.81 182 CYS A O 1
ATOM 1405 N N . GLY A 1 183 ? -8.782 -10.313 20.161 1.00 95.62 183 GLY A N 1
ATOM 1406 C CA . GLY A 1 183 ? -7.911 -10.238 18.984 1.00 95.62 183 GLY A CA 1
ATOM 1407 C C . GLY A 1 183 ? -8.278 -11.168 17.821 1.00 95.62 183 GLY A C 1
ATOM 1408 O O . GLY A 1 183 ? -7.595 -11.143 16.802 1.00 95.62 183 GLY A O 1
ATOM 1409 N N . ILE A 1 184 ? -9.367 -11.941 17.903 1.00 97.31 184 ILE A N 1
ATOM 1410 C CA . ILE A 1 184 ? -9.755 -12.890 16.842 1.00 97.31 184 ILE A CA 1
ATOM 1411 C C . ILE A 1 184 ? -9.998 -12.171 15.509 1.00 97.31 184 ILE A C 1
ATOM 1413 O O . ILE A 1 184 ? -9.515 -12.611 14.473 1.00 97.31 184 ILE A O 1
ATOM 1417 N N . CYS A 1 185 ? -10.681 -11.024 15.522 1.00 96.69 185 CYS A N 1
ATOM 1418 C CA . CYS A 1 185 ? -10.910 -10.237 14.309 1.00 96.69 185 CYS A CA 1
ATOM 1419 C C . CYS A 1 185 ? -9.601 -9.769 13.646 1.00 96.69 185 CYS A C 1
ATOM 1421 O O . CYS A 1 185 ? -9.538 -9.681 12.421 1.00 96.69 185 CYS A O 1
ATOM 1423 N N . PHE A 1 186 ? -8.563 -9.489 14.439 1.00 95.81 186 PHE A N 1
ATOM 1424 C CA . PHE A 1 186 ? -7.232 -9.138 13.956 1.00 95.81 186 PHE A CA 1
ATOM 1425 C C . PHE A 1 186 ? -6.526 -10.353 13.347 1.00 95.81 186 PHE A C 1
ATOM 1427 O O . PHE A 1 186 ? -6.028 -10.256 12.226 1.00 95.81 186 PHE A O 1
ATOM 1434 N N . THR A 1 187 ? -6.542 -11.491 14.045 1.00 96.06 187 THR A N 1
ATOM 1435 C CA . THR A 1 187 ? -5.934 -12.748 13.586 1.00 96.06 187 THR A CA 1
ATOM 1436 C C . THR A 1 187 ? -6.581 -13.270 12.309 1.00 96.06 187 THR A C 1
ATOM 1438 O O . THR A 1 187 ? -5.871 -13.663 11.395 1.00 96.06 187 THR A O 1
ATOM 1441 N N . GLU A 1 188 ? -7.908 -13.206 12.205 1.00 96.81 188 GLU A N 1
ATOM 1442 C CA . GLU A 1 188 ? -8.668 -13.715 11.056 1.00 96.81 188 GLU A CA 1
ATOM 1443 C C . GLU A 1 188 ? -8.777 -12.719 9.898 1.00 96.81 188 GLU A C 1
ATOM 1445 O O . GLU A 1 188 ? -9.428 -12.994 8.887 1.00 96.81 188 GLU A O 1
ATOM 1450 N N . CYS A 1 189 ? -8.159 -11.539 10.014 1.00 96.12 189 CYS A N 1
ATOM 1451 C CA . CYS A 1 189 ? -8.132 -10.579 8.924 1.00 96.12 189 CYS A CA 1
ATOM 1452 C C . CYS A 1 189 ? -7.151 -11.053 7.837 1.0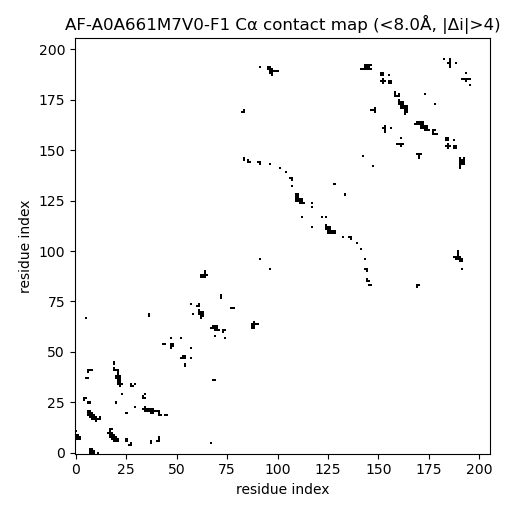0 96.12 189 CYS A C 1
ATOM 1454 O O . CYS A 1 189 ? -5.939 -10.887 7.998 1.00 96.12 189 CYS A O 1
ATOM 1456 N N . PRO A 1 190 ? -7.623 -11.513 6.662 1.00 96.31 190 PRO A N 1
ATOM 1457 C CA . PRO A 1 190 ? -6.750 -12.099 5.641 1.00 96.31 190 PRO A CA 1
ATOM 1458 C C . PRO A 1 190 ? -5.739 -11.111 5.058 1.00 96.31 190 PRO A C 1
ATOM 1460 O O . PRO A 1 190 ? -4.756 -11.497 4.435 1.00 96.31 190 PRO A O 1
ATOM 1463 N N . ARG A 1 191 ? -5.993 -9.814 5.238 1.00 93.94 191 ARG A N 1
ATOM 1464 C CA . ARG A 1 191 ? -5.251 -8.714 4.619 1.00 93.94 191 ARG A CA 1
ATOM 1465 C C . ARG A 1 191 ? -4.455 -7.897 5.621 1.00 93.94 191 ARG A C 1
ATOM 1467 O O . ARG A 1 191 ? -3.809 -6.944 5.199 1.00 93.94 191 ARG A O 1
ATOM 1474 N N . PHE A 1 192 ? -4.510 -8.228 6.912 1.00 93.50 192 PHE A N 1
ATOM 1475 C CA . PHE A 1 192 ? -3.880 -7.433 7.969 1.00 93.50 192 PHE A CA 1
ATOM 1476 C C . PHE A 1 192 ? -4.339 -5.962 7.977 1.00 93.50 192 PHE A C 1
ATOM 1478 O O . PHE A 1 192 ? -3.545 -5.032 8.124 1.00 93.50 192 PHE A O 1
ATOM 1485 N N . ALA A 1 193 ? -5.634 -5.743 7.741 1.00 91.75 193 ALA A N 1
ATOM 1486 C CA . ALA A 1 193 ? -6.239 -4.411 7.693 1.00 91.75 193 ALA A CA 1
ATOM 1487 C C . ALA A 1 193 ? -6.618 -3.868 9.084 1.00 91.75 193 ALA A C 1
ATOM 1489 O O . ALA A 1 193 ? -6.928 -2.688 9.217 1.00 91.75 193 ALA A O 1
ATOM 1490 N N . ILE A 1 194 ? -6.604 -4.722 10.108 1.00 91.38 194 ILE A N 1
ATOM 1491 C CA . ILE A 1 194 ? -6.896 -4.368 11.500 1.00 91.38 194 ILE A CA 1
ATOM 1492 C C . ILE A 1 194 ? -5.563 -4.207 12.235 1.00 91.38 194 ILE A C 1
ATOM 1494 O O . ILE A 1 194 ? -4.597 -4.911 11.949 1.00 91.38 194 ILE A O 1
ATOM 1498 N N . SER A 1 195 ? -5.490 -3.263 13.169 1.00 89.25 195 SER A N 1
ATOM 1499 C CA . SER A 1 195 ? -4.361 -3.130 14.093 1.00 89.25 195 SER A CA 1
ATOM 1500 C C . SER A 1 195 ? -4.871 -3.240 15.522 1.00 89.25 195 SER A C 1
ATOM 1502 O O . SER A 1 195 ? -5.932 -2.711 15.834 1.00 89.25 195 SER A O 1
ATOM 1504 N N . MET A 1 196 ? -4.106 -3.933 16.361 1.00 88.25 196 MET A N 1
ATOM 1505 C CA . MET A 1 196 ? -4.312 -3.996 17.804 1.00 88.25 196 MET A CA 1
ATOM 1506 C C . MET A 1 196 ? -3.324 -3.041 18.468 1.00 88.25 196 MET A C 1
ATOM 1508 O O . MET A 1 196 ? -2.148 -3.019 18.097 1.00 88.25 196 MET A O 1
ATOM 1512 N N . ILE A 1 197 ? -3.819 -2.255 19.412 1.00 88.31 197 ILE A N 1
ATOM 1513 C CA . ILE A 1 197 ? -3.054 -1.326 20.244 1.00 88.31 197 ILE A CA 1
ATOM 1514 C C . ILE A 1 197 ? -3.508 -1.502 21.692 1.00 88.31 197 ILE A C 1
ATOM 1516 O O . ILE A 1 197 ? -4.606 -2.012 21.925 1.00 88.31 197 ILE A O 1
ATOM 1520 N N . ASP A 1 198 ? -2.677 -1.081 22.640 1.00 87.38 198 ASP A N 1
ATOM 1521 C CA . ASP A 1 198 ? -3.081 -1.040 24.044 1.00 87.38 198 ASP A CA 1
ATOM 1522 C C . ASP A 1 198 ? -4.152 0.038 24.242 1.00 87.38 198 ASP A C 1
ATOM 1524 O O . ASP A 1 198 ? -4.119 1.072 23.573 1.00 87.38 198 ASP A O 1
ATOM 1528 N N . GLU A 1 199 ? -5.084 -0.197 25.164 1.00 82.75 199 GLU A N 1
ATOM 1529 C CA . GLU A 1 199 ? -6.226 0.693 25.423 1.00 82.75 199 GLU A CA 1
ATOM 1530 C C . GLU A 1 199 ? -5.791 2.117 25.801 1.00 82.75 199 GLU A C 1
ATOM 1532 O O . GLU A 1 199 ? -6.393 3.089 25.352 1.00 82.75 199 GLU A O 1
ATOM 1537 N N . ASP A 1 200 ? -4.682 2.240 26.533 1.00 85.69 200 ASP A N 1
ATOM 1538 C CA . ASP A 1 200 ? -4.106 3.523 26.947 1.00 85.69 200 ASP A CA 1
ATOM 1539 C C . ASP A 1 200 ? -3.368 4.260 25.809 1.00 85.69 200 ASP A C 1
ATOM 1541 O O . ASP A 1 200 ? -2.857 5.366 26.003 1.00 85.69 200 ASP A O 1
ATOM 1545 N N . THR A 1 201 ? -3.262 3.661 24.618 1.00 83.00 201 THR A N 1
ATOM 1546 C CA . THR A 1 201 ? -2.577 4.284 23.481 1.00 83.00 201 THR A CA 1
ATOM 1547 C C . THR A 1 201 ? -3.458 5.375 22.883 1.00 83.00 201 THR A C 1
ATOM 1549 O O . THR A 1 201 ? -4.491 5.094 22.274 1.00 83.00 201 THR A O 1
ATOM 1552 N N . GLU A 1 202 ? -3.013 6.628 22.968 1.00 74.94 202 GLU A N 1
ATOM 1553 C CA . GLU A 1 202 ? -3.666 7.728 22.262 1.00 74.94 202 GLU A CA 1
ATOM 1554 C C . GLU A 1 202 ? -3.585 7.505 20.744 1.00 74.94 202 GLU A C 1
ATOM 1556 O O . GLU A 1 202 ? -2.518 7.542 20.123 1.00 74.94 202 GLU A O 1
ATOM 1561 N N . LEU A 1 203 ? -4.739 7.255 20.127 1.00 66.62 203 LEU A N 1
ATOM 1562 C CA . LEU A 1 203 ? -4.865 7.203 18.679 1.00 66.62 203 LEU A CA 1
ATOM 1563 C C . LEU A 1 203 ? -4.712 8.621 18.126 1.00 66.62 203 LEU A C 1
ATOM 1565 O O . LEU A 1 203 ? -5.657 9.406 18.145 1.00 66.62 203 LEU A O 1
ATOM 1569 N N . GLY A 1 204 ? -3.530 8.939 17.599 1.00 57.53 204 GLY A N 1
ATOM 1570 C CA . GLY A 1 204 ? -3.330 10.175 16.850 1.00 57.53 204 GLY A CA 1
ATOM 1571 C C . GLY A 1 204 ? -4.316 10.311 15.678 1.00 57.53 204 GLY A C 1
ATOM 1572 O O . GLY A 1 204 ? -4.715 9.326 15.034 1.00 57.53 204 GLY A O 1
ATOM 1573 N N . GLU A 1 205 ? -4.687 11.551 15.366 1.00 42.47 205 GLU A N 1
ATOM 1574 C CA . GLU A 1 205 ? -5.396 11.919 14.138 1.00 42.47 205 GLU A CA 1
ATOM 1575 C C . GLU A 1 205 ? -4.457 11.774 12.922 1.00 42.47 205 GLU A C 1
ATOM 1577 O O . GLU A 1 205 ? -3.923 12.742 12.401 1.00 42.47 205 GLU A O 1
ATOM 1582 N N . ALA A 1 206 ? -4.174 10.545 12.494 1.00 43.19 206 ALA A N 1
ATOM 1583 C CA . ALA A 1 206 ? -3.617 10.248 11.165 1.00 43.19 206 ALA A CA 1
ATOM 1584 C C . ALA A 1 206 ? -4.609 10.471 10.014 1.00 43.19 206 ALA A C 1
ATOM 1586 O O . ALA A 1 206 ? -5.801 10.111 10.193 1.00 43.19 206 ALA A O 1
#

Sequence (206 aa):
MQVDESLCVSDKVLQNAMLYAGGDVIEIPHTVVHAVASGKKAAIAMDCHRRGEDFAQVVECISIGNGTGLSFSRYLGLESLNPVRQAYHKVVGRQNIVYDYFEEAPRVVAPVRQPDERVLDFRPYLEGFDDLQASAESKRCIHCGRCVECDNCLVFCPDVAILPAGAKGFGYKIDYDYCKGCGICFTECPRFAISMIDEDTELGEA

Mean predicted aligned error: 8.49 Å

Secondary structure (DSSP, 8-state):
-EEETTEEEEEEEETTEEEEE-STTSSS--SHHHHHHHHHHHHHHHHHHHHT--HHHHHHHHEETTTTEE-HHHHTTPPPSS-S---TT----GGG--GGGS---PPPPPPB--HHHHTS--S-SBPPPPHHHHHHHHHT---TTS-----HHHHH-TT--EEE--TT--SEEE-TTT-----HHHHT-TT-------TT------